Protein AF-A0A925V6T3-F1 (afdb_monomer_lite)

Secondary structure (DSSP, 8-state):
----PPPP--------S-PPTT-TTPBPPTTPPPPTT-EEETTEEE---------------------------------------PPP----TT----EEEEE-S---STTSHHHHHHHHHHHHH--SEEEEEEE-GGGHHHHHHHHHHTTPPPPEEPPPPPGGG-S-EEEEE-SS-EEEEEEE-HHHHSTTS----SPPPEEEEEEE-GGG-EEEEEEEEPPP--SHHHHHHHHHHHHHHHHHHHHHHHHSTTS-EEEEEE----TT-TTTT--

Sequence (275 aa):
MTGVLAGFLLDCGGLSGACVEGREGCSCTVQGTCGEGLRCEDSQCVRPSGGSEGTNASTTGATAGTTATLSTSADDDSSASESSESGPTIPCEGADLRVVTFNVQAVGTQGSPEWDALAAVLTRLAPDVACIQELGDFETDDLSALAEQLGWGPPIQAAQSPAIGGELRNACLGPRTMNRIGSYDGAALAPGGDANDVSRDVLAVRVDLDAGCHANVLAIHAKSGQEDLDRFRRQVEFVRFTQAIARVQSEHPGEPVVLAGDFNENPEDGNIGQV

pLDDT: mean 79.52, std 22.73, range [28.7, 98.81]

Foldseek 3Di:
DDDDDDDDDDDDDDDPDADDPDDPDQFADPPDDHPPQWDHDPRDTHHPPPDDDDDDDDDDDDDDDDDDDDDDDDDDDDDDPPPPPPPDQDPPPPWDFFEAEDALLACDAPPDPSVVVVLVVCVVSQGQKYKYWNYAPVCQVVQQVSLVVNVWDRKAKADAEPVLLPGIIMIMIHNFDKDWPDWDYPLNQDVPSDDPANHDIWTWMWTQIPPRAIAIEIEGEQFADDDPVSVVRLVSRVSSVVSVVVVCCVVPPPHHYHYDYHSNDDPPDPCPPPD

Structure (mmCIF, N/CA/C/O backbone):
data_AF-A0A925V6T3-F1
#
_entry.id   AF-A0A925V6T3-F1
#
loop_
_atom_site.group_PDB
_atom_site.id
_atom_site.type_symbol
_atom_site.label_atom_id
_atom_site.label_alt_id
_atom_site.label_comp_id
_atom_site.label_asym_id
_atom_site.label_entity_id
_atom_site.label_seq_id
_atom_site.pdbx_PDB_ins_code
_atom_site.Cartn_x
_atom_site.Cartn_y
_atom_site.Cartn_z
_atom_site.occupancy
_atom_site.B_iso_or_equiv
_atom_site.auth_seq_id
_atom_site.auth_comp_id
_atom_site.auth_asym_id
_atom_site.auth_atom_id
_atom_site.pdbx_PDB_model_num
ATOM 1 N N . MET A 1 1 ? 17.103 10.493 54.794 1.00 39.69 1 MET A N 1
ATOM 2 C CA . MET A 1 1 ? 15.829 9.969 54.263 1.00 39.69 1 MET A CA 1
ATOM 3 C C . MET A 1 1 ? 15.203 11.107 53.491 1.00 39.69 1 MET A C 1
ATOM 5 O O . MET A 1 1 ? 14.695 12.035 54.101 1.00 39.69 1 MET A O 1
ATOM 9 N N . THR A 1 2 ? 15.388 11.095 52.177 1.00 32.38 2 THR A N 1
ATOM 10 C CA . THR A 1 2 ? 15.097 12.219 51.283 1.00 32.38 2 THR A CA 1
ATOM 11 C C . THR A 1 2 ? 14.178 11.659 50.209 1.00 32.38 2 THR A C 1
ATOM 13 O O . THR A 1 2 ? 14.577 10.745 49.492 1.00 32.38 2 THR A O 1
ATOM 16 N N . GLY A 1 3 ? 12.924 12.108 50.195 1.00 32.34 3 GLY A N 1
ATOM 17 C CA . GLY A 1 3 ? 11.921 11.687 49.220 1.00 32.34 3 GLY A CA 1
ATOM 18 C C . GLY A 1 3 ? 12.096 12.445 47.908 1.00 32.34 3 GLY A C 1
ATOM 19 O O . GLY A 1 3 ? 12.310 13.655 47.924 1.00 32.34 3 GLY A O 1
ATOM 20 N N . VAL A 1 4 ? 12.009 11.729 46.789 1.00 33.66 4 VAL A N 1
ATOM 21 C CA . VAL A 1 4 ? 11.960 12.295 45.438 1.00 33.66 4 VAL A CA 1
ATOM 22 C C . VAL A 1 4 ? 10.527 12.142 44.931 1.00 33.66 4 VAL A C 1
ATOM 24 O O . VAL A 1 4 ? 9.993 11.035 44.901 1.00 33.66 4 VAL A O 1
ATOM 27 N N . LEU A 1 5 ? 9.906 13.273 44.596 1.00 31.62 5 LEU A N 1
ATOM 28 C CA . LEU A 1 5 ? 8.607 13.383 43.934 1.00 31.62 5 LEU A CA 1
ATOM 29 C C . LEU A 1 5 ? 8.757 13.010 42.453 1.00 31.62 5 LEU A C 1
ATOM 31 O O . LEU A 1 5 ? 9.606 13.565 41.759 1.00 31.62 5 LEU A O 1
ATOM 35 N N . ALA A 1 6 ? 7.925 12.083 41.982 1.00 32.44 6 ALA A N 1
ATOM 36 C CA . ALA A 1 6 ? 7.761 11.770 40.568 1.00 32.44 6 ALA A CA 1
ATOM 37 C C . ALA A 1 6 ? 6.803 12.790 39.928 1.00 32.44 6 ALA A C 1
ATOM 39 O O . ALA A 1 6 ? 5.669 12.938 40.384 1.00 32.44 6 ALA A O 1
ATOM 40 N N . GLY A 1 7 ? 7.263 13.500 38.896 1.00 28.70 7 GLY A N 1
ATOM 41 C CA . GLY A 1 7 ? 6.422 14.337 38.041 1.00 28.70 7 GLY A CA 1
ATOM 42 C C . GLY A 1 7 ? 5.873 13.516 36.876 1.00 28.70 7 GLY A C 1
ATOM 43 O O . GLY A 1 7 ? 6.638 12.867 36.167 1.00 28.70 7 GLY A O 1
ATOM 44 N N . PHE A 1 8 ? 4.553 13.531 36.701 1.00 30.84 8 PHE A N 1
ATOM 45 C CA . PHE A 1 8 ? 3.877 12.993 35.523 1.00 30.84 8 PHE A CA 1
ATOM 46 C C . PHE A 1 8 ? 4.079 13.951 34.340 1.00 30.84 8 PHE A C 1
ATOM 48 O O . PHE A 1 8 ? 3.741 15.128 34.442 1.00 30.84 8 PHE A O 1
ATOM 55 N N . LEU A 1 9 ? 4.608 13.448 33.224 1.00 28.94 9 LEU A N 1
ATOM 56 C CA . LEU A 1 9 ? 4.551 14.118 31.924 1.00 28.94 9 LEU A CA 1
ATOM 57 C C . LEU A 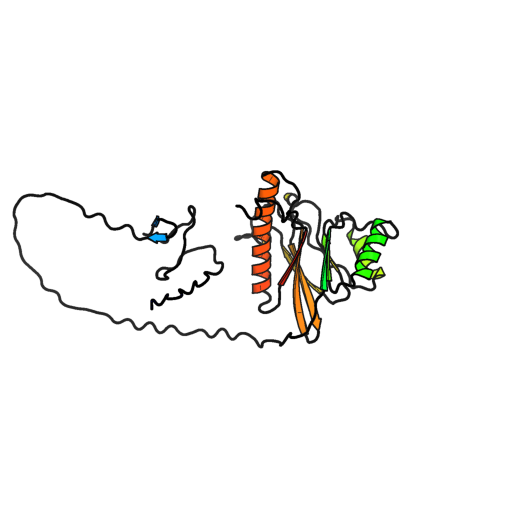1 9 ? 3.272 13.653 31.222 1.00 28.94 9 LEU A C 1
ATOM 59 O O . LEU A 1 9 ? 3.123 12.467 30.933 1.00 28.94 9 LEU A O 1
ATOM 63 N N . LEU A 1 10 ? 2.340 14.580 31.004 1.00 31.17 10 LEU A N 1
ATOM 64 C CA . LEU A 1 10 ? 1.167 14.378 30.157 1.00 31.17 10 LEU A CA 1
ATOM 65 C C . LEU A 1 10 ? 1.527 14.776 28.722 1.00 31.17 10 LEU A C 1
ATOM 67 O O . LEU A 1 10 ? 2.033 15.868 28.476 1.00 31.17 10 LEU A O 1
ATOM 71 N N . ASP A 1 11 ? 1.276 13.846 27.809 1.00 31.80 11 ASP A N 1
ATOM 72 C CA . ASP A 1 11 ? 1.485 13.951 26.369 1.00 31.80 11 ASP A CA 1
ATOM 73 C C . ASP A 1 11 ? 0.464 14.919 25.739 1.00 31.80 11 ASP A C 1
ATOM 75 O O . ASP A 1 11 ? -0.738 14.831 26.005 1.00 31.80 11 ASP A O 1
ATOM 79 N N . CYS A 1 12 ? 0.934 15.863 24.921 1.00 34.59 12 CYS A N 1
ATOM 80 C CA . CYS A 1 12 ? 0.073 16.748 24.137 1.00 34.59 12 CYS A CA 1
ATOM 81 C C . CYS A 1 12 ? -0.085 16.151 22.738 1.00 34.59 12 CYS A C 1
ATOM 83 O O . CYS A 1 12 ? 0.744 16.369 21.857 1.00 34.59 12 CYS A O 1
ATOM 85 N N . GLY A 1 13 ? -1.174 15.412 22.533 1.00 34.31 13 GLY A N 1
ATOM 86 C CA . GLY A 1 13 ? -1.531 14.865 21.230 1.00 34.31 13 GLY A CA 1
ATOM 87 C C . GLY A 1 13 ? -1.712 15.950 20.159 1.00 34.31 13 GLY A C 1
ATOM 88 O O . GLY A 1 13 ? -2.645 16.744 20.210 1.00 34.31 13 GLY A O 1
ATOM 89 N N . GLY A 1 14 ? -0.821 15.953 19.167 1.00 38.41 14 GLY A N 1
ATOM 90 C CA . GLY A 1 14 ? -1.188 15.820 17.752 1.00 38.41 14 GLY A CA 1
ATOM 91 C C . GLY A 1 14 ? -2.122 16.836 17.078 1.00 38.41 14 GLY A C 1
ATOM 92 O O . GLY A 1 14 ? -2.737 16.463 16.084 1.00 38.41 14 GLY A O 1
ATOM 93 N N . LEU A 1 15 ? -2.239 18.088 17.531 1.00 36.53 15 LEU A N 1
ATOM 94 C CA . LEU A 1 15 ? -2.974 19.126 16.788 1.00 36.53 15 LEU A CA 1
ATOM 95 C C . LEU A 1 15 ? -2.045 20.255 16.329 1.00 36.53 15 LEU A C 1
ATOM 97 O O . LEU A 1 15 ? -1.607 21.096 17.112 1.00 36.53 15 LEU A O 1
ATOM 101 N N . SER A 1 16 ? -1.767 20.295 15.026 1.00 39.56 16 SER A N 1
ATOM 102 C CA . SER A 1 16 ? -1.203 21.473 14.373 1.00 39.56 16 SER A CA 1
ATOM 103 C C . SER A 1 16 ? -2.289 22.544 14.226 1.00 39.56 16 SER A C 1
ATOM 105 O O . SER A 1 16 ? -3.192 22.391 13.405 1.00 39.56 16 SER A O 1
ATOM 107 N N . GLY A 1 17 ? -2.168 23.639 14.980 1.00 45.41 17 GLY A N 1
ATOM 108 C CA . GLY A 1 17 ? -2.863 24.900 14.701 1.00 45.41 17 GLY A CA 1
ATOM 109 C C . GLY A 1 17 ? -3.636 25.481 15.887 1.00 45.41 17 GLY A C 1
ATOM 110 O O . GLY A 1 17 ? -4.724 25.019 16.198 1.00 45.41 17 GLY A O 1
ATOM 111 N N . ALA A 1 18 ? -3.085 26.565 16.445 1.00 38.56 18 ALA A N 1
ATOM 112 C CA . ALA A 1 18 ? -3.607 27.450 17.496 1.00 38.56 18 ALA A CA 1
ATOM 113 C C . ALA A 1 18 ? -3.558 26.931 18.953 1.00 38.56 18 ALA A C 1
ATOM 115 O O . ALA A 1 18 ? -4.273 26.020 19.357 1.00 38.56 18 ALA A O 1
ATOM 116 N N . CYS A 1 19 ? -2.735 27.594 19.778 1.00 47.50 19 CYS A N 1
ATOM 117 C CA . CYS A 1 19 ? -2.787 27.480 21.239 1.00 47.50 19 CYS A CA 1
ATOM 118 C C . CYS A 1 19 ? -4.044 28.185 21.773 1.00 47.50 19 CYS A C 1
ATOM 120 O O . CYS A 1 19 ? -4.284 29.347 21.442 1.00 47.50 19 CYS A O 1
ATOM 122 N N . VAL A 1 20 ? -4.811 27.505 22.626 1.00 45.69 20 VAL A N 1
ATOM 123 C CA . VAL A 1 20 ? -5.951 28.078 23.360 1.00 45.69 20 VAL A CA 1
ATOM 124 C C . VAL A 1 20 ? -5.454 28.630 2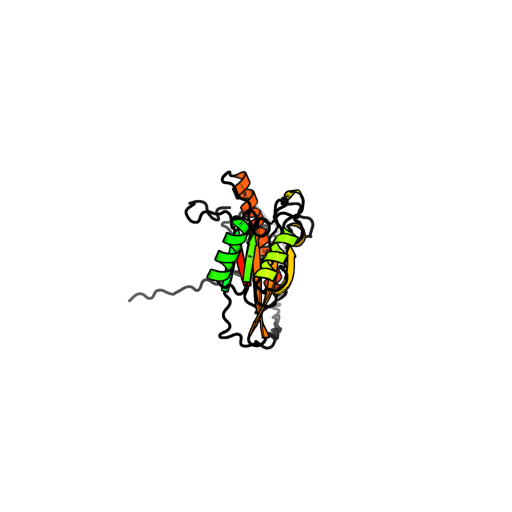4.702 1.00 45.69 20 VAL A C 1
ATOM 126 O O . VAL A 1 20 ? -4.651 27.986 25.378 1.00 45.69 20 VAL A O 1
ATOM 129 N N . GLU A 1 21 ? -5.899 29.829 25.080 1.00 38.84 21 GLU A N 1
ATOM 130 C CA . GLU A 1 21 ? -5.501 30.505 26.322 1.00 38.84 21 GLU A CA 1
ATOM 131 C C . GLU A 1 21 ? -5.854 29.652 27.564 1.00 38.84 21 GLU A C 1
ATOM 133 O O . GLU A 1 21 ? -6.965 29.138 27.675 1.00 38.84 21 GLU A O 1
ATOM 138 N N . GLY A 1 22 ? -4.909 29.493 28.503 1.00 41.59 22 GLY A N 1
ATOM 139 C CA . GLY A 1 22 ? -5.185 28.945 29.843 1.00 41.59 22 GLY A CA 1
ATOM 140 C C . GLY A 1 22 ? -4.762 27.498 30.139 1.00 41.59 22 GLY A C 1
ATOM 141 O O . GLY A 1 22 ? -5.075 27.010 31.223 1.00 41.59 22 GLY A O 1
ATOM 142 N N . ARG A 1 23 ? -4.033 26.803 29.252 1.00 44.41 23 ARG A N 1
ATOM 143 C CA . ARG A 1 23 ? -3.432 25.490 29.573 1.00 44.41 23 ARG A CA 1
ATOM 144 C C . ARG A 1 23 ? -1.918 25.584 29.779 1.00 44.41 23 ARG A C 1
ATOM 146 O O . ARG A 1 23 ? -1.190 26.015 28.890 1.00 44.41 23 ARG A O 1
ATOM 153 N N . GLU A 1 24 ? -1.444 25.157 30.949 1.00 43.78 24 GLU A N 1
ATOM 154 C CA . GLU A 1 24 ? -0.019 24.923 31.208 1.00 43.78 24 GLU A CA 1
ATOM 155 C C . GLU A 1 24 ? 0.476 23.768 30.314 1.00 43.78 24 GLU A C 1
ATOM 157 O O . GLU A 1 24 ? -0.094 22.679 30.355 1.00 43.78 24 GLU A O 1
ATOM 162 N N . GLY A 1 25 ? 1.519 23.995 29.502 1.00 48.22 25 GLY A N 1
ATOM 163 C CA . GLY A 1 25 ? 2.230 22.916 28.793 1.00 48.22 25 GLY A CA 1
ATOM 164 C C . GLY A 1 25 ? 2.395 23.029 27.270 1.00 48.22 25 GLY A C 1
ATOM 165 O O . GLY A 1 25 ? 3.000 22.138 26.683 1.00 48.22 25 GLY A O 1
ATOM 166 N N . CYS A 1 26 ? 1.923 24.083 26.599 1.00 49.72 26 CYS A N 1
ATOM 167 C CA . CYS A 1 26 ? 2.120 24.201 25.146 1.00 49.72 26 CYS A CA 1
ATOM 168 C C . CYS A 1 26 ? 3.538 24.682 24.794 1.00 49.72 26 CYS A C 1
ATOM 170 O O . CYS A 1 26 ? 3.951 25.751 25.252 1.00 49.72 26 CYS A O 1
ATOM 172 N N . SER A 1 27 ? 4.257 23.924 23.952 1.00 50.31 27 SER A N 1
ATOM 173 C CA . SER A 1 27 ? 5.527 24.367 23.371 1.00 50.31 27 SER A CA 1
ATOM 174 C C . SER A 1 27 ? 5.319 25.003 21.989 1.00 50.31 27 SER A C 1
ATOM 176 O O . SER A 1 27 ? 4.550 24.494 21.174 1.00 50.31 27 SER A O 1
ATOM 178 N N . CYS A 1 28 ? 5.964 26.141 21.721 1.00 53.62 28 CYS A N 1
ATOM 179 C CA . CYS A 1 28 ? 6.032 26.732 20.381 1.00 53.62 28 CYS A CA 1
ATOM 180 C C . CYS A 1 28 ? 7.352 26.331 19.710 1.00 53.62 28 CYS A C 1
ATOM 182 O O . CYS A 1 28 ? 8.418 26.457 20.306 1.00 53.62 28 CYS A O 1
ATOM 184 N N . THR A 1 29 ? 7.307 25.861 18.461 1.00 54.00 29 THR A N 1
ATOM 185 C CA . THR A 1 29 ? 8.514 25.762 17.626 1.00 54.00 29 THR A CA 1
ATOM 186 C C . THR A 1 29 ? 8.892 27.151 17.110 1.00 54.00 29 THR A C 1
ATOM 188 O O . THR A 1 29 ? 8.056 28.052 17.062 1.00 54.00 29 THR A O 1
ATOM 191 N N . VAL A 1 30 ? 10.148 27.338 16.692 1.00 49.75 30 VAL A N 1
ATOM 192 C CA . VAL A 1 30 ? 10.726 28.633 16.254 1.00 49.75 30 VAL A CA 1
ATOM 193 C C . VAL A 1 30 ? 9.940 29.305 15.102 1.00 49.75 30 VAL A C 1
ATOM 195 O O . VAL A 1 30 ? 10.154 30.476 14.804 1.00 49.75 30 VAL A O 1
ATOM 198 N N . GLN A 1 31 ? 9.006 28.585 14.469 1.00 52.00 31 GLN A N 1
ATOM 199 C CA . GLN A 1 31 ? 8.136 29.062 13.388 1.00 52.00 31 GLN A CA 1
ATOM 200 C C . GLN A 1 31 ? 6.640 29.167 13.759 1.00 52.00 31 GLN A C 1
ATOM 202 O O . GLN A 1 31 ? 5.830 29.521 12.905 1.00 52.00 31 GLN A O 1
ATOM 207 N N . GLY A 1 32 ? 6.244 28.864 14.999 1.00 60.59 32 GLY A N 1
ATOM 208 C CA . GLY A 1 32 ? 4.847 28.917 15.436 1.00 60.59 32 GLY A CA 1
ATOM 209 C C . GLY A 1 32 ? 4.366 30.330 15.787 1.00 60.59 32 GLY A C 1
ATOM 210 O O . GLY A 1 32 ? 5.100 31.126 16.371 1.00 60.59 32 GLY A O 1
ATOM 211 N N . THR A 1 33 ? 3.107 30.640 15.475 1.00 64.38 33 THR A N 1
ATOM 212 C CA . THR A 1 33 ? 2.421 31.857 15.930 1.00 64.38 33 THR A CA 1
ATOM 213 C C . THR A 1 33 ? 1.773 31.628 17.299 1.00 64.38 33 THR A C 1
ATOM 215 O O . THR A 1 33 ? 0.940 30.738 17.467 1.00 64.38 33 THR A O 1
ATOM 218 N N . CYS A 1 34 ? 2.142 32.436 18.296 1.00 74.50 34 CYS A N 1
ATOM 219 C CA . CYS A 1 34 ? 1.393 32.518 19.552 1.00 74.50 34 CYS A CA 1
ATOM 220 C C . CYS A 1 34 ? 0.075 33.287 19.338 1.00 74.50 34 CYS A C 1
ATOM 222 O O . CYS A 1 34 ? -0.050 34.060 18.386 1.00 74.50 34 CYS A O 1
ATOM 224 N N . GLY A 1 35 ? -0.904 33.082 20.227 1.00 74.31 35 GLY A N 1
ATOM 225 C CA . GLY A 1 35 ? -2.144 33.867 20.239 1.00 74.31 35 GLY A CA 1
ATOM 226 C C . GLY A 1 35 ? -1.891 35.375 20.386 1.00 74.31 35 GLY A C 1
ATOM 227 O O . GLY A 1 35 ? -0.810 35.801 20.800 1.00 74.31 35 GLY A O 1
ATOM 228 N N . GLU A 1 36 ? -2.889 36.188 20.032 1.00 69.50 36 GLU A N 1
ATOM 229 C CA . GLU A 1 36 ? -2.784 37.651 20.024 1.00 69.50 36 GLU A CA 1
ATOM 230 C C . GLU A 1 36 ? -2.297 38.193 21.386 1.00 69.50 36 GLU A C 1
ATOM 232 O O . GLU A 1 36 ? -2.841 37.865 22.438 1.00 69.50 36 GLU A O 1
ATOM 237 N N . GLY A 1 37 ? -1.225 38.996 21.376 1.00 73.56 37 GLY A N 1
ATOM 238 C CA . GLY A 1 37 ? -0.623 39.572 22.589 1.00 73.56 37 GLY A CA 1
ATOM 239 C C . GLY A 1 37 ? 0.424 38.705 23.311 1.00 73.56 37 GLY A C 1
ATOM 240 O O . GLY A 1 37 ? 0.958 39.142 24.333 1.00 73.56 37 GLY A O 1
ATOM 241 N N . LEU A 1 38 ? 0.759 37.519 22.792 1.00 75.81 38 LEU A N 1
ATOM 242 C CA . LEU A 1 38 ? 1.811 36.636 23.317 1.00 75.81 38 LEU A CA 1
ATOM 243 C C . LEU A 1 38 ? 3.016 36.564 22.364 1.00 75.81 38 LEU A C 1
ATOM 245 O O . LEU A 1 38 ? 2.875 36.710 21.151 1.00 75.81 38 LEU A O 1
ATOM 249 N N . ARG A 1 39 ? 4.210 36.303 22.907 1.00 77.69 39 ARG A N 1
ATOM 250 C CA . ARG A 1 39 ? 5.446 36.061 22.138 1.00 77.69 39 ARG A CA 1
ATOM 251 C C . ARG A 1 39 ? 6.051 34.704 22.496 1.00 77.69 39 ARG A C 1
ATOM 253 O O . ARG A 1 39 ? 5.938 34.285 23.641 1.00 77.69 39 ARG A O 1
ATOM 260 N N . CYS A 1 40 ? 6.697 34.039 21.540 1.00 75.19 40 CYS A N 1
ATOM 261 C CA . CYS A 1 40 ? 7.405 32.782 21.793 1.00 75.19 40 CYS A CA 1
ATOM 262 C C . CYS A 1 40 ? 8.796 33.082 22.386 1.00 75.19 40 CYS A C 1
ATOM 264 O O . CYS A 1 40 ? 9.624 33.697 21.716 1.00 75.19 40 CYS A O 1
ATOM 266 N N . GLU A 1 41 ? 9.049 32.666 23.628 1.00 76.75 41 GLU A N 1
ATOM 267 C CA . GLU A 1 41 ? 10.359 32.701 24.298 1.00 76.75 41 GLU A CA 1
ATOM 268 C C . GLU A 1 41 ? 10.653 31.317 24.883 1.00 76.75 41 GLU A C 1
ATOM 270 O O . GLU A 1 41 ? 9.793 30.731 25.529 1.00 76.75 41 GLU A O 1
ATOM 275 N N . ASP A 1 42 ? 11.843 30.769 24.622 1.00 78.81 42 ASP A N 1
ATOM 276 C CA . ASP A 1 42 ? 12.269 29.441 25.100 1.00 78.81 42 ASP A CA 1
ATOM 277 C C . ASP A 1 42 ? 11.257 28.315 24.827 1.00 78.81 42 ASP A C 1
ATOM 279 O O . ASP A 1 42 ? 11.035 27.416 25.635 1.00 78.81 42 ASP A O 1
ATOM 283 N N . SER A 1 43 ? 10.654 28.347 23.637 1.00 75.75 43 SER A N 1
ATOM 284 C CA . SER A 1 43 ? 9.583 27.431 23.227 1.00 75.75 43 SER A CA 1
ATOM 285 C C . SER A 1 43 ? 8.313 27.545 24.071 1.00 75.75 43 SER A C 1
ATOM 287 O O . SER A 1 43 ? 7.546 26.594 24.132 1.00 75.75 43 SER A O 1
ATOM 289 N N . GLN A 1 44 ? 8.049 28.686 24.704 1.00 74.19 44 GLN A N 1
ATOM 290 C CA . GLN A 1 44 ? 6.823 28.957 25.455 1.00 74.19 44 GLN A CA 1
ATOM 291 C C . GLN A 1 44 ? 6.189 30.277 25.007 1.00 74.19 44 GLN A C 1
ATOM 293 O O . GLN A 1 44 ? 6.877 31.266 24.768 1.00 74.19 44 GLN A O 1
ATOM 298 N N . CYS A 1 45 ? 4.860 30.324 24.911 1.00 78.06 45 CYS A N 1
ATOM 299 C CA . CYS A 1 45 ? 4.156 31.580 24.656 1.00 78.06 45 CYS A CA 1
ATOM 300 C C . CYS A 1 45 ? 4.026 32.377 25.960 1.00 78.06 45 CYS A C 1
ATOM 302 O O . CYS A 1 45 ? 3.264 32.006 26.852 1.00 78.06 45 CYS A O 1
ATOM 304 N N . VAL A 1 46 ? 4.747 33.491 26.065 1.00 84.00 46 VAL A N 1
ATOM 305 C CA . VAL A 1 46 ? 4.770 34.358 27.250 1.00 84.00 46 VAL A CA 1
ATOM 306 C C . VAL A 1 46 ? 4.138 35.718 26.954 1.00 84.00 46 VAL A C 1
ATOM 308 O O . VAL A 1 46 ? 4.243 36.249 25.843 1.00 84.00 46 VAL A O 1
ATOM 311 N N . ARG A 1 47 ? 3.477 36.317 27.956 1.00 84.06 47 ARG A N 1
ATOM 312 C CA . ARG A 1 47 ? 3.040 37.720 27.875 1.00 84.06 47 ARG A CA 1
ATOM 313 C C . ARG A 1 47 ? 4.271 38.623 27.980 1.00 84.06 47 ARG A C 1
ATOM 315 O O . ARG A 1 47 ? 5.057 38.435 28.910 1.00 84.06 47 ARG A O 1
ATOM 322 N N . PRO A 1 48 ? 4.440 39.622 27.096 1.00 80.62 48 PRO A N 1
ATOM 323 C CA . PRO A 1 48 ? 5.487 40.617 27.260 1.00 80.62 48 PRO A CA 1
ATOM 324 C C . PRO A 1 48 ? 5.318 41.287 28.625 1.00 80.62 48 PRO A C 1
ATOM 326 O O . PRO A 1 48 ? 4.289 41.908 28.897 1.00 80.62 48 PRO A O 1
ATOM 329 N N . SER A 1 49 ? 6.307 41.143 29.505 1.00 76.50 49 SER A N 1
ATOM 330 C CA . SER A 1 49 ? 6.328 41.860 30.776 1.00 76.50 49 SER A CA 1
ATOM 331 C C . SER A 1 49 ? 6.332 43.356 30.470 1.00 76.50 49 SER A C 1
ATOM 333 O O . SER A 1 49 ? 7.308 43.864 29.912 1.00 76.50 49 SER A O 1
ATOM 335 N N . GLY A 1 50 ? 5.223 44.033 30.779 1.00 62.44 50 GLY A N 1
ATOM 336 C CA . GLY A 1 50 ? 5.056 45.466 30.567 1.00 62.44 50 GLY A CA 1
ATOM 337 C C . GLY A 1 50 ? 6.244 46.223 31.148 1.00 62.44 50 GLY A C 1
ATOM 338 O O . GLY A 1 50 ? 6.502 46.162 32.351 1.00 62.44 50 GLY A O 1
ATOM 339 N N . GLY A 1 51 ? 7.001 46.882 30.272 1.00 47.44 51 GLY A N 1
ATOM 340 C CA . GLY A 1 51 ? 8.138 47.698 30.661 1.00 47.44 51 GLY A CA 1
ATOM 341 C C . GLY A 1 51 ? 7.685 48.778 31.636 1.00 47.44 51 GLY A C 1
ATOM 342 O O . GLY A 1 51 ? 6.781 49.555 31.342 1.00 47.44 51 GLY A O 1
ATOM 343 N N . SER A 1 52 ? 8.321 48.814 32.804 1.00 47.41 52 SER A N 1
ATOM 344 C CA . SER A 1 52 ? 8.255 49.946 33.718 1.00 47.41 52 SER A CA 1
ATOM 345 C C . SER A 1 52 ? 8.828 51.168 32.997 1.00 47.41 52 SER A C 1
ATOM 347 O O . SER A 1 52 ? 10.040 51.288 32.815 1.00 47.41 52 SER A O 1
ATOM 349 N N . GLU A 1 53 ? 7.947 52.060 32.548 1.00 44.66 53 GLU A N 1
ATOM 350 C CA . GLU A 1 53 ? 8.318 53.392 32.084 1.00 44.66 53 GLU A CA 1
ATOM 351 C C . GLU A 1 53 ? 8.908 54.177 33.261 1.00 44.66 53 GLU A C 1
ATOM 353 O O . GLU A 1 53 ? 8.214 54.609 34.182 1.00 44.66 53 GLU A O 1
ATOM 358 N N . GLY A 1 54 ? 10.229 54.341 33.248 1.00 47.41 54 GLY A N 1
ATOM 359 C CA . GLY A 1 54 ? 10.917 55.306 34.087 1.00 47.41 54 GLY A CA 1
ATOM 360 C C . GLY A 1 54 ? 10.735 56.707 33.514 1.00 47.41 54 GLY A C 1
ATOM 361 O O . GLY A 1 54 ? 11.458 57.099 32.601 1.00 47.41 54 GLY A O 1
ATOM 362 N N . THR A 1 55 ? 9.814 57.486 34.077 1.00 40.47 55 THR A N 1
ATOM 363 C CA . THR A 1 55 ? 9.715 58.929 33.818 1.00 40.47 55 THR A CA 1
ATOM 364 C C . THR A 1 55 ? 10.026 59.726 35.079 1.00 40.47 55 THR A C 1
ATOM 366 O O . THR A 1 55 ? 9.232 59.800 36.013 1.00 40.47 55 THR A O 1
ATOM 369 N N . ASN A 1 56 ? 11.196 60.369 35.069 1.00 44.72 56 ASN A N 1
ATOM 370 C CA . ASN A 1 56 ? 11.486 61.556 35.867 1.00 44.72 56 ASN A CA 1
ATOM 371 C C . ASN A 1 56 ? 10.524 62.682 35.460 1.00 44.72 56 ASN A C 1
ATOM 373 O O . ASN A 1 56 ? 10.568 63.111 34.309 1.00 44.72 56 ASN A O 1
ATOM 377 N N . ALA A 1 57 ? 9.751 63.240 36.396 1.00 40.81 57 ALA A N 1
ATOM 378 C CA . ALA A 1 57 ? 9.262 64.609 36.258 1.00 40.81 57 ALA A CA 1
ATOM 379 C C . ALA A 1 57 ? 8.970 65.278 37.607 1.00 40.81 57 ALA A C 1
ATOM 381 O O . ALA A 1 57 ? 8.205 64.814 38.446 1.00 40.81 57 ALA A O 1
ATOM 382 N N . SER A 1 58 ? 9.627 66.418 37.745 1.00 42.91 58 SER A N 1
ATOM 383 C CA . SER A 1 58 ? 9.509 67.470 38.739 1.00 42.91 58 SER A CA 1
ATOM 384 C C . SER A 1 58 ? 8.106 68.116 38.773 1.00 42.91 58 SER A C 1
ATOM 386 O O . SER A 1 58 ? 7.607 68.546 37.742 1.00 42.91 58 SER A O 1
ATOM 388 N N . THR A 1 59 ? 7.575 68.280 39.993 1.00 38.19 59 THR A N 1
ATOM 389 C CA . THR A 1 59 ? 6.813 69.448 40.508 1.00 38.19 59 THR A CA 1
ATOM 390 C C . THR A 1 59 ? 5.320 69.657 40.142 1.00 38.19 59 THR A C 1
ATOM 392 O O . THR A 1 59 ? 4.957 70.040 39.039 1.00 38.19 59 THR A O 1
ATOM 395 N N . THR A 1 60 ? 4.505 69.554 41.212 1.00 43.97 60 THR A N 1
ATOM 396 C CA . THR A 1 60 ? 3.253 70.264 41.599 1.00 43.97 60 THR A CA 1
ATOM 397 C C . THR A 1 60 ? 1.961 70.166 40.780 1.00 43.97 60 THR A C 1
ATOM 399 O O . THR A 1 60 ? 1.901 70.595 39.636 1.00 43.97 60 THR A O 1
ATOM 402 N N . GLY A 1 61 ? 0.866 69.850 41.488 1.00 37.12 61 GLY A N 1
ATOM 403 C CA . GLY A 1 61 ? -0.488 70.316 41.157 1.00 37.12 61 GLY A CA 1
ATOM 404 C C . GLY A 1 61 ? -1.603 69.436 41.727 1.00 37.12 61 GLY A C 1
ATOM 405 O O . GLY A 1 61 ? -1.666 68.259 41.410 1.00 37.12 61 GLY A O 1
ATOM 406 N N . ALA A 1 62 ? -2.471 70.010 42.568 1.00 40.44 62 ALA A N 1
ATOM 407 C CA . ALA A 1 62 ? -3.701 69.423 43.126 1.00 40.44 62 ALA A CA 1
ATOM 408 C C . ALA A 1 62 ? -4.644 68.857 42.024 1.00 40.44 62 ALA A C 1
ATOM 410 O O . ALA A 1 62 ? -4.551 69.272 40.877 1.00 40.44 62 ALA A O 1
ATOM 411 N N . THR A 1 63 ? -5.604 67.946 42.245 1.00 38.34 63 THR A N 1
ATOM 412 C CA . THR A 1 63 ? -6.820 68.092 43.073 1.00 38.34 63 THR A CA 1
ATOM 413 C C . THR A 1 63 ? -7.657 66.791 43.028 1.00 38.34 63 THR A C 1
ATOM 415 O O . THR A 1 63 ? -7.778 66.195 41.969 1.00 38.34 63 THR A O 1
ATOM 418 N N . ALA A 1 64 ? -8.256 66.437 44.174 1.00 40.88 64 ALA A N 1
ATOM 419 C CA . ALA A 1 64 ? -9.606 65.888 44.428 1.00 40.88 64 ALA A CA 1
ATOM 420 C C . ALA A 1 64 ? -10.246 64.725 43.613 1.00 40.88 64 ALA A C 1
ATOM 422 O O . ALA A 1 64 ? -10.454 64.829 42.412 1.00 40.88 64 ALA A O 1
ATOM 423 N N . GLY A 1 65 ? -10.796 63.760 44.380 1.00 37.75 65 GLY A N 1
ATOM 424 C CA . GLY A 1 65 ? -11.982 62.927 44.068 1.00 37.75 65 GLY A CA 1
ATOM 425 C C . GLY A 1 65 ? -11.700 61.707 43.181 1.00 37.75 65 GLY A C 1
ATOM 426 O O . GLY A 1 65 ? -10.983 61.821 42.207 1.00 37.75 65 GLY A O 1
ATOM 427 N N . THR A 1 66 ? -12.193 60.488 43.408 1.00 41.06 66 THR A N 1
ATOM 428 C CA . THR A 1 66 ? -13.466 60.056 43.996 1.00 41.06 66 THR A CA 1
ATOM 429 C C . THR A 1 66 ? -13.368 58.565 44.346 1.00 41.06 66 THR A C 1
ATOM 431 O O . THR A 1 66 ? -12.712 57.786 43.660 1.00 41.06 66 THR A O 1
ATOM 434 N N . THR A 1 67 ? -14.033 58.180 45.428 1.00 48.00 67 THR A N 1
ATOM 435 C CA . THR A 1 67 ? -14.227 56.815 45.930 1.00 48.00 67 THR A CA 1
ATOM 436 C C . THR A 1 67 ? -15.138 56.005 44.996 1.00 48.00 67 THR A C 1
ATOM 438 O O . THR A 1 67 ? -16.218 56.483 44.662 1.00 48.00 67 THR A O 1
ATOM 441 N N . ALA A 1 68 ? -14.773 54.769 44.641 1.00 43.88 68 ALA A N 1
ATOM 442 C CA . ALA A 1 68 ? -15.729 53.776 44.143 1.00 43.88 68 ALA A CA 1
ATOM 443 C C . ALA A 1 68 ? -15.303 52.351 44.535 1.00 43.88 68 ALA A C 1
ATOM 445 O O . ALA A 1 68 ? -14.199 51.893 44.257 1.00 43.88 68 ALA A O 1
ATOM 446 N N . THR A 1 69 ? -16.215 51.707 45.249 1.00 41.09 69 THR A N 1
ATOM 447 C CA . THR A 1 69 ? -16.223 50.356 45.812 1.00 41.09 69 THR A CA 1
ATOM 448 C C . THR A 1 69 ? -16.603 49.272 44.798 1.00 41.09 69 THR A C 1
ATOM 450 O O . THR A 1 69 ? -17.419 49.525 43.923 1.00 41.09 69 THR A O 1
ATOM 453 N N . LEU A 1 70 ? -16.083 48.060 45.053 1.00 46.28 70 LEU A N 1
ATOM 454 C CA . LEU A 1 70 ? -16.616 46.708 44.786 1.00 46.28 70 LEU A CA 1
ATOM 455 C C . LEU A 1 70 ? -17.281 46.387 43.431 1.00 46.28 70 LEU A C 1
ATOM 457 O O . LEU A 1 70 ? -18.365 46.876 43.128 1.00 46.28 70 LEU A O 1
ATOM 461 N N . SER A 1 71 ? -16.779 45.330 42.782 1.00 40.50 71 SER A N 1
ATOM 462 C CA . SER A 1 71 ? -17.576 44.122 42.484 1.00 40.50 71 SER A CA 1
ATOM 463 C C . SER A 1 71 ? -16.664 42.948 42.120 1.00 40.50 71 SER A C 1
ATOM 465 O O . SER A 1 71 ? -15.909 43.011 41.157 1.00 40.50 71 SER A O 1
ATOM 467 N N . THR A 1 72 ? -16.724 41.886 42.921 1.00 46.12 72 THR A N 1
ATOM 468 C CA . THR A 1 72 ? -16.199 40.554 42.600 1.00 46.12 72 T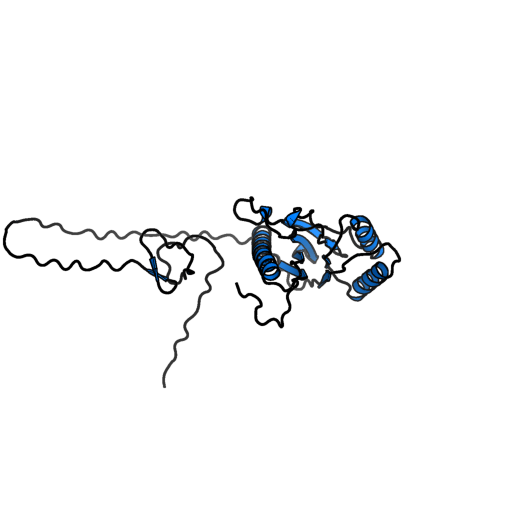HR A CA 1
ATOM 469 C C . THR A 1 72 ? -17.360 39.738 42.043 1.00 46.12 72 THR A C 1
ATOM 471 O O . THR A 1 72 ? -18.238 39.336 42.809 1.00 46.12 72 THR A O 1
ATOM 474 N N . SER A 1 73 ? -17.392 39.542 40.728 1.00 50.44 73 SER A N 1
ATOM 475 C CA . SER A 1 73 ? -18.320 38.614 40.083 1.00 50.44 73 SER A CA 1
ATOM 476 C C . SER A 1 73 ? -17.726 37.211 40.156 1.00 50.44 73 SER A C 1
ATOM 478 O O . SER A 1 73 ? -16.594 36.990 39.732 1.00 50.44 73 SER A O 1
ATOM 480 N N . ALA A 1 74 ? -18.466 36.303 40.784 1.00 54.00 74 ALA A N 1
ATOM 481 C CA . ALA A 1 74 ? -18.243 34.872 40.709 1.00 54.00 74 ALA A CA 1
ATOM 482 C C . ALA A 1 74 ? -18.994 34.375 39.471 1.00 54.00 74 ALA A C 1
ATOM 484 O O . ALA A 1 74 ? -20.223 34.434 39.457 1.00 54.00 74 ALA A O 1
ATOM 485 N N . ASP A 1 75 ? -18.257 33.940 38.454 1.00 55.00 75 ASP A N 1
ATOM 486 C CA . ASP A 1 75 ? -18.828 33.288 37.281 1.00 55.00 75 ASP A CA 1
ATOM 487 C C . ASP A 1 75 ? -18.696 31.768 37.462 1.00 55.00 75 ASP A C 1
ATOM 489 O O . ASP A 1 75 ? -17.600 31.208 37.526 1.00 55.00 75 ASP A O 1
ATOM 493 N N . ASP A 1 76 ? -19.859 31.141 37.648 1.00 56.44 76 ASP A N 1
ATOM 494 C CA . ASP A 1 76 ? -20.115 29.704 37.583 1.00 56.44 76 ASP A CA 1
ATOM 495 C C . ASP A 1 76 ? -19.881 29.223 36.143 1.00 56.44 76 ASP A C 1
ATOM 497 O O . ASP A 1 76 ? -20.701 29.486 35.263 1.00 56.44 76 ASP A O 1
ATOM 501 N N . ASP A 1 77 ? -18.798 28.481 35.904 1.00 51.91 77 ASP A N 1
ATOM 502 C CA . ASP A 1 77 ? -18.577 27.772 34.640 1.00 51.91 77 ASP A CA 1
ATOM 503 C C . ASP A 1 77 ? -18.878 26.278 34.821 1.00 51.91 77 ASP A C 1
ATOM 505 O O . ASP A 1 77 ? -18.027 25.436 35.119 1.00 51.91 77 ASP A O 1
ATOM 509 N N . SER A 1 78 ? -20.156 25.944 34.671 1.00 56.28 78 SER A N 1
ATOM 510 C CA . SER A 1 78 ? -20.646 24.574 34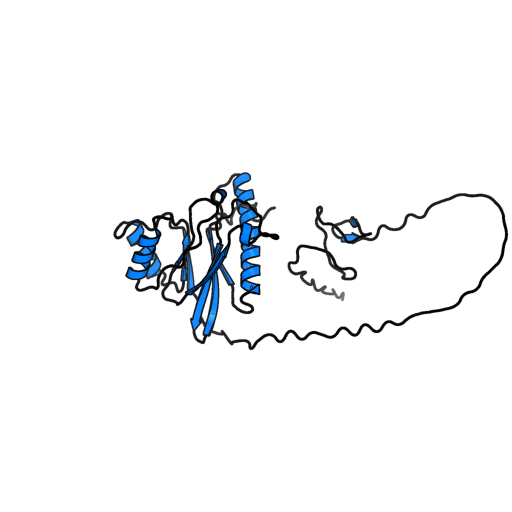.556 1.00 56.28 78 SER A CA 1
ATOM 511 C C . SER A 1 78 ? -20.293 24.007 33.179 1.00 56.28 78 SER A C 1
ATOM 513 O O . SER A 1 78 ? -21.057 24.137 32.222 1.00 56.28 78 SER A O 1
ATOM 515 N N . SER A 1 79 ? -19.134 23.358 33.075 1.00 59.72 79 SER A N 1
ATOM 516 C CA . SER A 1 79 ? -18.749 22.585 31.892 1.00 59.72 79 SER A CA 1
ATOM 517 C C . SER A 1 79 ? -19.528 21.268 31.870 1.00 59.72 79 SER A C 1
ATOM 519 O O . SER A 1 79 ? -19.213 20.319 32.590 1.00 59.72 79 SER A O 1
ATOM 521 N N . ALA A 1 80 ? -20.579 21.218 31.055 1.00 48.94 80 ALA A N 1
ATOM 522 C CA . ALA A 1 80 ? -21.264 19.982 30.721 1.00 48.94 80 ALA A CA 1
ATOM 523 C C . ALA A 1 80 ? -20.267 19.034 30.038 1.00 48.94 80 ALA A C 1
ATOM 525 O O . ALA A 1 80 ? -19.755 19.321 28.959 1.00 48.94 80 ALA A O 1
ATOM 526 N N . SER A 1 81 ? -19.969 17.912 30.689 1.00 47.72 81 SER A N 1
ATOM 527 C CA . SER A 1 81 ? -19.238 16.811 30.079 1.00 47.72 81 SER A CA 1
ATOM 528 C C . SER A 1 81 ? -20.128 16.193 29.003 1.00 47.72 81 SER A C 1
ATOM 530 O O . SER A 1 81 ? -21.036 15.416 29.316 1.00 47.72 81 SER A O 1
ATOM 532 N N . GLU A 1 82 ? -19.898 16.553 27.745 1.00 48.41 82 GLU A N 1
ATOM 533 C CA . GLU A 1 82 ? -20.420 15.789 26.620 1.00 48.41 82 GLU A CA 1
ATOM 534 C C . GLU A 1 82 ? -19.802 14.393 26.703 1.00 48.41 82 GLU A C 1
ATOM 536 O O . GLU A 1 82 ? -18.614 14.174 26.466 1.00 48.41 82 GLU A O 1
ATOM 541 N N . SER A 1 83 ? -20.615 13.448 27.164 1.00 44.53 83 SER A N 1
ATOM 542 C CA . SER A 1 83 ? -20.301 12.034 27.109 1.00 44.53 83 SER A CA 1
ATOM 543 C C . SER A 1 83 ? -20.427 11.638 25.649 1.00 44.53 83 SER A C 1
ATOM 545 O O . SER A 1 83 ? -21.512 11.343 25.161 1.00 44.53 83 SER A O 1
ATOM 547 N N . SER A 1 84 ? -19.306 11.685 24.935 1.00 50.50 84 SER A N 1
ATOM 548 C CA . SER A 1 84 ? -19.157 10.959 23.683 1.00 50.50 84 SER A CA 1
ATOM 549 C C . SER A 1 84 ? -19.448 9.496 23.996 1.00 50.50 84 SER A C 1
ATOM 551 O O . SER A 1 84 ? -18.605 8.803 24.567 1.00 50.50 84 SER A O 1
ATOM 553 N N . GLU A 1 85 ? -20.671 9.050 23.712 1.00 47.00 85 GLU A N 1
ATOM 554 C CA . GLU A 1 85 ? -21.042 7.643 23.752 1.00 47.00 85 GLU A CA 1
ATOM 555 C C . GLU A 1 85 ? -20.149 6.930 22.738 1.00 47.00 85 GLU A C 1
ATOM 557 O O . GLU A 1 85 ? -20.415 6.906 21.536 1.00 47.00 85 GLU A O 1
ATOM 562 N N . SER A 1 86 ? -19.028 6.396 23.224 1.00 53.56 86 SER A N 1
ATOM 563 C CA . SER A 1 86 ? -18.232 5.428 22.493 1.00 53.56 86 SER A CA 1
ATOM 564 C C . SER A 1 86 ? -19.188 4.311 22.100 1.00 53.56 86 SER A C 1
ATOM 566 O O . SER A 1 86 ? -19.794 3.691 22.979 1.00 53.56 86 SER A O 1
ATOM 568 N N . GLY A 1 87 ? -19.369 4.107 20.794 1.00 54.38 87 GLY A N 1
ATOM 569 C CA . GLY A 1 87 ? -20.209 3.037 20.273 1.00 54.38 87 GLY A CA 1
ATOM 570 C C . GLY A 1 87 ? -19.856 1.683 20.906 1.00 54.38 87 GLY A C 1
ATOM 571 O O . GLY A 1 87 ? -18.779 1.531 21.489 1.00 54.38 87 GLY A O 1
ATOM 572 N N . PRO A 1 88 ? -20.760 0.692 20.824 1.00 52.41 88 PRO A N 1
ATOM 573 C CA . PRO A 1 88 ? -20.535 -0.621 21.413 1.00 52.41 88 PRO A CA 1
ATOM 574 C C . PRO A 1 88 ? -19.186 -1.178 20.953 1.00 52.41 88 PRO A C 1
ATOM 576 O O . PRO A 1 88 ? -18.953 -1.370 19.760 1.00 52.41 88 PRO A O 1
ATOM 579 N N . THR A 1 89 ? -18.291 -1.414 21.909 1.00 54.09 89 THR A N 1
ATOM 580 C CA . THR A 1 89 ? -16.996 -2.030 21.651 1.00 54.09 89 THR A CA 1
ATOM 581 C C . THR A 1 89 ? -17.231 -3.477 21.230 1.00 54.09 89 THR A C 1
ATOM 583 O O . THR A 1 89 ? -17.742 -4.288 22.003 1.00 54.09 89 THR A O 1
ATOM 586 N N . ILE A 1 90 ? -16.897 -3.810 19.982 1.00 59.78 90 ILE A N 1
ATOM 587 C CA . ILE A 1 90 ? -16.884 -5.200 19.520 1.00 59.78 90 ILE A CA 1
ATOM 588 C C . ILE A 1 90 ? -15.633 -5.846 20.132 1.00 59.78 90 ILE A C 1
ATOM 590 O O . ILE A 1 90 ? -14.528 -5.364 19.873 1.00 59.78 90 ILE A O 1
ATOM 594 N N . PRO A 1 91 ? -15.757 -6.885 20.978 1.00 66.06 91 PRO A N 1
ATOM 595 C CA . PRO A 1 91 ? -14.593 -7.538 21.559 1.00 66.06 91 PRO A CA 1
ATOM 596 C C . PRO A 1 91 ? -13.864 -8.326 20.466 1.00 66.06 91 PRO A C 1
ATOM 598 O O . PRO A 1 91 ? -14.252 -9.439 20.124 1.00 66.06 91 PRO A O 1
ATOM 601 N N . CYS A 1 92 ? -12.804 -7.732 19.923 1.00 72.00 92 CYS A N 1
ATOM 602 C CA . CYS A 1 92 ? -11.954 -8.321 18.886 1.00 72.00 92 CYS A CA 1
ATOM 603 C C . CYS A 1 92 ? -10.761 -9.104 19.442 1.00 72.00 92 CYS A C 1
ATOM 605 O O . CYS A 1 92 ? -9.723 -9.230 18.794 1.00 72.00 92 CYS A O 1
ATOM 607 N N . GLU A 1 93 ? -10.889 -9.622 20.662 1.00 72.50 93 GLU A N 1
ATOM 608 C CA . GLU A 1 93 ? -9.831 -10.401 21.294 1.00 72.50 93 GLU A CA 1
ATOM 609 C C . GLU A 1 93 ? -9.660 -11.753 20.580 1.00 72.50 93 GLU A C 1
ATOM 611 O O . GLU A 1 93 ? -10.594 -12.549 20.495 1.00 72.50 93 GLU A O 1
ATOM 616 N N . GLY A 1 94 ? -8.447 -12.020 20.085 1.00 69.62 94 GLY A N 1
ATOM 617 C CA . GLY A 1 94 ? -8.046 -13.327 19.550 1.00 69.62 94 GLY A CA 1
ATOM 618 C C . GLY A 1 94 ? -8.138 -13.509 18.031 1.00 69.62 94 GLY A C 1
ATOM 619 O O . GLY A 1 94 ? -7.878 -14.614 17.563 1.00 69.62 94 GLY A O 1
ATOM 620 N N . ALA A 1 95 ? -8.479 -12.472 17.258 1.00 82.50 95 ALA A N 1
ATOM 621 C CA . ALA A 1 95 ? -8.346 -12.516 15.801 1.00 82.50 95 ALA A CA 1
ATOM 622 C C . ALA A 1 95 ? -6.901 -12.187 15.382 1.00 82.50 95 ALA A C 1
ATOM 624 O O . ALA A 1 95 ? -6.420 -11.080 15.626 1.00 82.50 95 ALA A O 1
ATOM 625 N N . ASP A 1 96 ? -6.225 -13.137 14.734 1.00 89.94 96 ASP A N 1
ATOM 626 C CA . ASP A 1 96 ? -4.876 -12.942 14.198 1.00 89.94 96 ASP A CA 1
ATOM 627 C C . ASP A 1 96 ? -4.934 -12.395 12.764 1.00 89.94 96 ASP A C 1
ATOM 629 O O . ASP A 1 96 ? -5.766 -12.812 11.957 1.00 89.94 96 ASP A O 1
ATOM 633 N N . LEU A 1 97 ? -4.012 -11.486 12.437 1.00 94.25 97 LEU A N 1
ATOM 634 C CA . LEU A 1 97 ? -3.821 -10.968 11.083 1.00 94.25 97 LEU A CA 1
ATOM 635 C C . LEU A 1 97 ? -2.338 -11.027 10.707 1.00 94.25 97 LEU A C 1
ATOM 637 O O . LEU A 1 97 ? -1.502 -10.360 11.323 1.00 94.25 97 LEU A O 1
ATOM 641 N N . ARG A 1 98 ? -2.002 -11.780 9.655 1.00 97.56 98 ARG A N 1
ATOM 642 C CA . ARG A 1 98 ? -0.667 -11.790 9.047 1.00 97.56 98 ARG A CA 1
ATOM 643 C C . ARG A 1 98 ? -0.621 -10.862 7.839 1.00 97.56 98 ARG A C 1
ATOM 645 O O . ARG A 1 98 ? -1.086 -11.217 6.756 1.00 97.56 98 ARG A O 1
ATOM 652 N N . VAL A 1 99 ? 0.025 -9.713 8.019 1.00 98.44 99 VAL A N 1
ATOM 653 C CA . VAL A 1 99 ? 0.324 -8.772 6.935 1.00 98.44 99 VAL A CA 1
ATOM 654 C C . VAL A 1 99 ? 1.737 -9.018 6.416 1.00 98.44 99 VAL A C 1
ATOM 656 O O . VAL A 1 99 ? 2.695 -9.070 7.187 1.00 98.44 99 VAL A O 1
ATOM 659 N N . VAL A 1 100 ? 1.871 -9.162 5.102 1.00 98.56 100 VAL A N 1
ATOM 660 C CA . VAL A 1 100 ? 3.154 -9.182 4.393 1.00 98.56 100 VAL A CA 1
ATOM 661 C C . VAL A 1 100 ? 3.213 -7.965 3.487 1.00 98.56 100 VAL A C 1
ATOM 663 O O . VAL A 1 100 ? 2.225 -7.619 2.849 1.00 98.56 100 VAL A O 1
ATOM 666 N N . THR A 1 101 ? 4.379 -7.336 3.401 1.00 98.56 101 THR A N 1
ATOM 667 C CA . THR A 1 101 ? 4.653 -6.329 2.379 1.00 98.56 101 THR A CA 1
ATOM 668 C C . THR A 1 101 ? 5.818 -6.770 1.515 1.00 98.56 101 THR A C 1
ATOM 670 O O . THR A 1 101 ? 6.759 -7.379 2.031 1.00 98.56 101 THR A O 1
ATOM 673 N N . PHE A 1 102 ? 5.753 -6.493 0.215 1.00 98.12 102 PHE A N 1
ATOM 674 C CA . PHE A 1 102 ? 6.825 -6.844 -0.704 1.00 98.12 102 PHE A CA 1
ATOM 675 C C . PHE A 1 102 ? 6.913 -5.858 -1.874 1.00 98.12 102 PHE A C 1
ATOM 677 O O . PHE A 1 102 ? 5.990 -5.747 -2.679 1.00 98.12 102 PHE A O 1
ATOM 684 N N . ASN A 1 103 ? 8.051 -5.177 -1.989 1.00 98.06 103 ASN A N 1
ATOM 685 C CA . ASN A 1 103 ? 8.423 -4.465 -3.200 1.00 98.06 103 ASN A CA 1
ATOM 686 C C . ASN A 1 103 ? 8.968 -5.480 -4.211 1.00 98.06 103 ASN A C 1
ATOM 688 O O . ASN A 1 103 ? 10.002 -6.102 -3.961 1.00 98.06 103 ASN A O 1
ATOM 692 N N . VAL A 1 104 ? 8.230 -5.697 -5.302 1.00 97.44 104 VAL A N 1
ATOM 693 C CA . VAL A 1 104 ? 8.525 -6.768 -6.268 1.00 97.44 104 VAL A CA 1
ATOM 694 C C . VAL A 1 104 ? 9.267 -6.274 -7.501 1.00 97.44 104 VAL A C 1
ATOM 696 O O . VAL A 1 104 ? 9.766 -7.110 -8.248 1.00 97.44 104 VAL A O 1
ATOM 699 N N . GLN A 1 105 ? 9.353 -4.955 -7.712 1.00 95.12 105 GLN A N 1
ATOM 700 C CA . GLN A 1 105 ? 9.819 -4.287 -8.938 1.00 95.12 105 GLN A CA 1
ATOM 701 C C . GLN A 1 105 ? 8.995 -4.599 -10.206 1.00 95.12 105 GLN A C 1
ATOM 703 O O . GLN A 1 105 ? 8.794 -3.719 -11.037 1.00 95.12 105 GLN A O 1
ATOM 708 N N . ALA A 1 106 ? 8.550 -5.844 -10.367 1.00 94.88 106 ALA A N 1
ATOM 709 C CA . ALA A 1 106 ? 7.604 -6.314 -11.364 1.00 94.88 106 ALA A CA 1
ATOM 710 C C . ALA A 1 106 ? 6.958 -7.624 -10.877 1.00 94.88 106 ALA A C 1
ATOM 712 O O . ALA A 1 106 ? 7.605 -8.447 -10.223 1.00 94.88 106 ALA A O 1
ATOM 713 N N . VAL A 1 107 ? 5.697 -7.856 -11.233 1.00 97.50 107 VAL A N 1
ATOM 714 C CA . VAL A 1 107 ? 5.025 -9.156 -11.039 1.00 97.50 107 VAL A CA 1
ATOM 715 C C . VAL A 1 107 ? 5.588 -10.189 -12.018 1.00 97.50 107 VAL A C 1
ATOM 717 O O . VAL A 1 107 ? 5.726 -11.365 -11.679 1.00 97.50 107 VAL A O 1
ATOM 720 N N . GLY A 1 108 ? 5.947 -9.730 -13.220 1.00 96.69 108 GLY A N 1
ATOM 721 C CA . GLY A 1 108 ? 6.286 -10.586 -14.350 1.00 96.69 108 GLY A CA 1
ATOM 722 C C . GLY A 1 108 ? 5.046 -11.159 -15.037 1.00 96.69 108 GLY A C 1
ATOM 723 O O . GLY A 1 108 ? 3.939 -11.127 -14.510 1.00 96.69 108 GLY A O 1
ATOM 724 N N . THR A 1 109 ? 5.240 -11.693 -16.239 1.00 96.75 109 THR A N 1
ATOM 725 C CA . THR A 1 109 ? 4.178 -12.385 -16.984 1.00 96.75 109 THR A CA 1
ATOM 726 C C . THR A 1 109 ? 4.005 -13.812 -16.475 1.00 96.75 109 THR A C 1
ATOM 728 O O . THR A 1 109 ? 4.985 -14.434 -16.062 1.00 96.75 109 THR A O 1
ATOM 731 N N . GLN A 1 110 ? 2.807 -14.383 -16.605 1.00 97.31 110 GLN A N 1
ATOM 732 C CA . GLN A 1 110 ? 2.534 -15.758 -16.174 1.00 97.31 110 GLN A CA 1
ATOM 733 C C . GLN A 1 110 ? 3.592 -16.777 -16.649 1.00 97.31 110 GLN A C 1
ATOM 735 O O . GLN A 1 110 ? 3.849 -16.932 -17.846 1.00 97.31 110 GLN A O 1
ATOM 740 N N . GLY A 1 111 ? 4.179 -17.502 -15.689 1.00 95.81 111 GLY A N 1
ATOM 741 C CA . GLY A 1 111 ? 5.220 -18.511 -15.919 1.00 95.81 111 GLY A CA 1
ATOM 742 C C . GLY A 1 111 ? 6.636 -17.955 -16.114 1.00 95.81 111 GLY A C 1
ATOM 743 O O . GLY A 1 111 ? 7.540 -18.712 -16.475 1.00 95.81 111 GLY A O 1
ATOM 744 N N . SER A 1 112 ? 6.852 -16.650 -15.913 1.00 98.19 112 SER A N 1
ATOM 745 C CA . SER A 1 112 ? 8.201 -16.090 -15.811 1.00 98.19 112 SER A CA 1
ATOM 746 C C . SER A 1 112 ? 8.849 -16.438 -14.459 1.00 98.19 112 SER A C 1
ATOM 748 O O . SER A 1 112 ? 8.151 -16.781 -13.500 1.00 98.19 112 SER A O 1
ATOM 750 N N . PRO A 1 113 ? 10.186 -16.335 -14.337 1.00 98.06 113 PRO A N 1
ATOM 751 C CA . PRO A 1 113 ? 10.867 -16.543 -13.060 1.00 98.06 113 PRO A CA 1
ATOM 752 C C . PRO A 1 113 ? 10.375 -15.623 -11.934 1.00 98.06 113 PRO A C 1
ATOM 754 O O . PRO A 1 113 ? 10.279 -16.068 -10.793 1.00 98.06 113 PRO A O 1
ATOM 757 N N . GLU A 1 114 ? 10.066 -14.361 -12.241 1.00 97.81 114 GLU A N 1
ATOM 758 C CA . GLU A 1 114 ? 9.542 -13.371 -11.292 1.00 97.81 114 GLU A CA 1
ATOM 759 C C . GLU A 1 114 ? 8.163 -13.792 -10.773 1.00 97.81 114 GLU A C 1
ATOM 761 O O . GLU A 1 114 ? 7.953 -13.851 -9.559 1.00 97.81 114 GLU A O 1
ATOM 766 N N . TRP A 1 115 ? 7.274 -14.196 -11.687 1.00 98.44 115 TRP A N 1
ATOM 767 C CA . TRP A 1 115 ? 5.942 -14.704 -11.367 1.00 98.44 115 TRP A CA 1
ATOM 768 C C . TRP A 1 115 ? 6.002 -15.923 -10.449 1.00 98.44 115 TRP A C 1
ATOM 770 O O . TRP A 1 115 ? 5.382 -15.954 -9.382 1.00 98.44 115 TRP A O 1
ATOM 780 N N . ASP A 1 116 ? 6.777 -16.933 -10.849 1.00 98.38 116 ASP A N 1
ATOM 781 C CA . ASP A 1 116 ? 6.901 -18.188 -10.110 1.00 98.38 116 ASP A CA 1
ATOM 782 C C . ASP A 1 116 ? 7.528 -17.958 -8.729 1.00 98.38 116 ASP A C 1
ATOM 784 O O . ASP A 1 116 ? 7.106 -18.563 -7.737 1.00 98.38 116 ASP A O 1
ATOM 788 N N . ALA A 1 117 ? 8.509 -17.054 -8.636 1.00 98.19 117 ALA A N 1
ATOM 789 C CA . ALA A 1 117 ? 9.131 -16.679 -7.374 1.00 98.19 117 ALA A CA 1
ATOM 790 C C . ALA A 1 117 ? 8.145 -15.960 -6.447 1.00 98.19 117 ALA A C 1
ATOM 792 O O . ALA A 1 117 ? 8.053 -16.315 -5.266 1.00 98.19 117 ALA A O 1
ATOM 793 N N . LEU A 1 118 ? 7.384 -14.993 -6.964 1.00 98.38 118 LEU A N 1
ATOM 794 C CA . LEU A 1 118 ? 6.382 -14.271 -6.187 1.00 98.38 118 LEU A CA 1
ATOM 795 C C . LEU A 1 118 ? 5.287 -15.224 -5.687 1.00 98.38 118 LEU A C 1
ATOM 797 O O . LEU A 1 118 ? 5.001 -15.249 -4.486 1.00 98.38 118 LEU A O 1
ATOM 801 N N . ALA A 1 119 ? 4.756 -16.083 -6.560 1.00 98.62 119 ALA A N 1
ATOM 802 C CA . ALA A 1 119 ? 3.782 -17.112 -6.199 1.00 98.62 119 ALA A CA 1
ATOM 803 C C . ALA A 1 119 ? 4.313 -18.047 -5.098 1.00 98.62 119 ALA A C 1
ATOM 805 O O . ALA A 1 119 ? 3.617 -18.327 -4.115 1.00 98.62 119 ALA A O 1
ATOM 806 N N . ALA A 1 120 ? 5.562 -18.507 -5.224 1.00 98.44 120 ALA A N 1
ATOM 807 C CA . ALA A 1 120 ? 6.196 -19.384 -4.245 1.00 98.44 120 ALA A CA 1
ATOM 808 C C . ALA A 1 120 ? 6.396 -18.695 -2.886 1.00 98.44 120 ALA A C 1
ATOM 810 O O . ALA A 1 120 ? 6.150 -19.305 -1.840 1.00 98.44 120 ALA A O 1
ATOM 811 N N . VAL A 1 121 ? 6.814 -17.424 -2.875 1.00 98.38 121 VAL A N 1
ATOM 812 C CA . VAL A 1 121 ? 6.974 -16.635 -1.645 1.00 98.38 121 VAL A CA 1
ATOM 813 C C . VAL A 1 121 ? 5.629 -16.436 -0.954 1.00 98.38 121 VAL A C 1
ATOM 815 O O . VAL A 1 121 ? 5.524 -16.729 0.239 1.00 98.38 121 VAL A O 1
ATOM 818 N N . LEU A 1 122 ? 4.604 -16.003 -1.688 1.00 98.44 122 LEU A N 1
ATOM 819 C CA . LEU A 1 122 ? 3.263 -15.768 -1.150 1.00 98.44 122 LEU A CA 1
ATOM 820 C C . LEU A 1 122 ? 2.637 -17.055 -0.603 1.00 98.44 122 LEU A C 1
ATOM 822 O O . LEU A 1 122 ? 2.130 -17.062 0.518 1.00 98.44 122 LEU A O 1
ATOM 826 N N . THR A 1 123 ? 2.774 -18.170 -1.325 1.00 98.38 123 THR A N 1
ATOM 827 C CA . THR A 1 123 ? 2.319 -19.492 -0.862 1.00 98.38 123 THR A CA 1
ATOM 828 C C . THR A 1 123 ? 3.032 -19.914 0.423 1.00 98.38 123 THR A C 1
ATOM 830 O O . THR A 1 123 ? 2.403 -20.413 1.354 1.00 98.38 123 THR A O 1
ATOM 833 N N . ARG A 1 124 ? 4.353 -19.705 0.504 1.00 98.25 124 ARG A N 1
ATOM 834 C CA . ARG A 1 124 ? 5.155 -20.086 1.675 1.00 98.25 124 ARG A CA 1
ATOM 835 C C . ARG A 1 124 ? 4.833 -19.242 2.905 1.00 98.25 124 ARG A C 1
ATOM 837 O O . ARG A 1 124 ? 4.804 -19.775 4.011 1.00 98.25 124 ARG A O 1
ATOM 844 N N . LEU A 1 125 ? 4.662 -17.933 2.729 1.00 97.94 125 LEU A N 1
ATOM 845 C CA . LEU A 1 125 ? 4.362 -17.018 3.831 1.00 97.94 125 LEU A CA 1
ATOM 846 C C . LEU A 1 125 ? 2.909 -17.128 4.292 1.00 97.94 125 LEU A C 1
ATOM 848 O O . LEU A 1 125 ? 2.643 -16.834 5.457 1.00 97.94 125 LEU A O 1
ATOM 852 N N . ALA A 1 126 ? 2.004 -17.565 3.408 1.00 97.75 126 ALA A N 1
ATOM 853 C CA . ALA A 1 126 ? 0.573 -17.703 3.660 1.00 97.75 126 ALA A CA 1
ATOM 854 C C . ALA A 1 126 ? -0.008 -16.480 4.405 1.00 97.75 126 ALA A C 1
ATOM 856 O O . ALA A 1 126 ? -0.462 -16.623 5.544 1.00 97.75 126 ALA A O 1
ATOM 857 N N . PRO A 1 127 ? 0.105 -15.265 3.834 1.00 98.19 127 PRO A N 1
ATOM 858 C CA . PRO A 1 127 ? -0.429 -14.065 4.462 1.00 98.19 127 PRO A CA 1
ATOM 859 C C . PRO A 1 127 ? -1.960 -14.040 4.414 1.00 98.19 127 PRO A C 1
ATOM 861 O O . PRO A 1 127 ? -2.568 -14.586 3.494 1.00 98.19 127 PRO A O 1
ATOM 864 N N . ASP A 1 128 ? -2.572 -13.340 5.367 1.00 98.19 128 ASP A N 1
ATOM 865 C CA . ASP A 1 128 ? -3.977 -12.931 5.262 1.00 98.19 128 ASP A CA 1
ATOM 866 C C . ASP A 1 128 ? -4.123 -11.766 4.277 1.00 98.19 128 ASP A C 1
ATOM 868 O O . ASP A 1 128 ? -5.106 -11.686 3.540 1.00 98.19 128 ASP A O 1
ATOM 872 N N . VAL A 1 129 ? -3.117 -10.883 4.255 1.00 98.56 129 VAL A N 1
ATOM 873 C CA . VAL A 1 129 ? -2.997 -9.751 3.333 1.00 98.56 129 VAL A CA 1
ATOM 874 C C . VAL A 1 129 ? -1.542 -9.595 2.912 1.00 98.56 129 VAL A C 1
ATOM 876 O O . VAL A 1 129 ? -0.651 -9.460 3.752 1.00 98.56 129 VAL A O 1
ATOM 879 N N . ALA A 1 130 ? -1.298 -9.589 1.608 1.00 98.75 130 ALA A N 1
ATOM 880 C CA . ALA A 1 130 ? -0.041 -9.172 1.012 1.00 98.75 130 ALA A CA 1
ATOM 881 C C . ALA A 1 130 ? -0.236 -7.798 0.375 1.00 98.75 130 ALA A C 1
ATOM 883 O O . ALA A 1 130 ? -1.153 -7.634 -0.424 1.00 98.75 130 ALA A O 1
ATOM 884 N N . CYS A 1 131 ? 0.618 -6.831 0.692 1.00 98.75 131 CYS A N 1
ATOM 885 C CA . CYS A 1 131 ? 0.654 -5.543 0.014 1.00 98.75 131 CYS A CA 1
ATOM 886 C C . CYS A 1 131 ? 1.922 -5.438 -0.839 1.00 98.75 131 CYS A C 1
ATOM 888 O O . CYS A 1 131 ? 3.036 -5.612 -0.349 1.00 98.75 131 CYS A O 1
ATOM 890 N N . ILE A 1 132 ? 1.731 -5.190 -2.127 1.00 98.50 132 ILE A N 1
ATOM 891 C CA . ILE A 1 132 ? 2.752 -5.211 -3.166 1.00 98.50 132 ILE A CA 1
ATOM 892 C C . ILE A 1 132 ? 3.036 -3.781 -3.624 1.00 98.50 132 ILE A C 1
ATOM 894 O O . ILE A 1 132 ? 2.102 -3.005 -3.847 1.00 98.50 132 ILE A O 1
ATOM 898 N N . GLN A 1 133 ? 4.317 -3.437 -3.745 1.00 98.44 133 GLN A N 1
ATOM 899 C CA . GLN A 1 133 ? 4.797 -2.145 -4.246 1.00 98.44 133 GLN A CA 1
ATOM 900 C C . GLN A 1 133 ? 5.456 -2.303 -5.624 1.00 98.44 133 GLN A C 1
ATOM 902 O O . GLN A 1 133 ? 5.857 -3.403 -5.997 1.00 98.44 133 GLN A O 1
ATOM 907 N N . GLU A 1 134 ? 5.611 -1.177 -6.327 1.00 96.69 134 GLU A N 1
ATOM 908 C CA . GLU A 1 134 ? 6.249 -1.073 -7.654 1.00 96.69 134 GLU A CA 1
ATOM 909 C C . GLU A 1 134 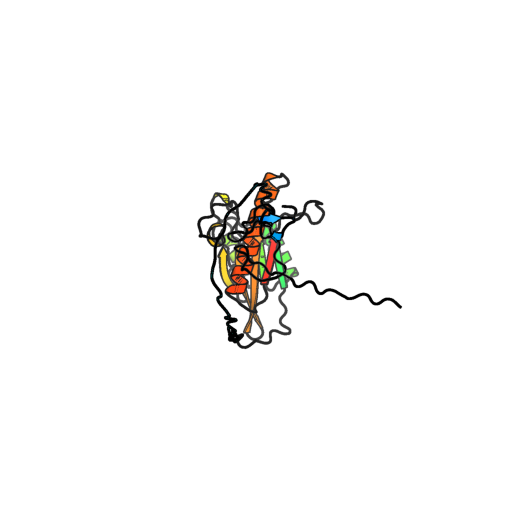? 5.474 -1.701 -8.808 1.00 96.69 134 GLU A C 1
ATOM 911 O O . GLU A 1 134 ? 6.056 -2.179 -9.770 1.00 96.69 134 GLU A O 1
ATOM 916 N N . LEU A 1 135 ? 4.147 -1.628 -8.753 1.00 97.06 135 LEU A N 1
ATOM 917 C CA . LEU A 1 135 ? 3.318 -2.093 -9.858 1.00 97.06 135 LEU A CA 1
ATOM 918 C C . LEU A 1 135 ? 3.217 -1.025 -10.942 1.00 97.06 135 LEU A C 1
ATOM 920 O O . LEU A 1 135 ? 2.751 0.088 -10.674 1.00 97.06 135 LEU A O 1
ATOM 924 N N . GLY A 1 136 ? 3.596 -1.376 -12.164 1.00 94.88 136 GLY A N 1
ATOM 925 C CA . GLY A 1 136 ? 3.271 -0.606 -13.355 1.00 94.88 136 GLY A CA 1
ATOM 926 C C . GLY A 1 136 ? 1.792 -0.732 -13.733 1.00 94.88 136 GLY A C 1
ATOM 927 O O . GLY A 1 136 ? 1.124 -1.723 -13.438 1.00 94.88 136 GLY A O 1
ATOM 928 N N . ASP A 1 137 ? 1.275 0.263 -14.455 1.00 90.06 137 ASP A N 1
ATOM 929 C CA . ASP A 1 137 ? -0.119 0.287 -14.931 1.00 90.06 137 ASP A CA 1
ATOM 930 C C . ASP A 1 137 ? -0.484 -0.910 -15.829 1.00 90.06 137 ASP A C 1
ATOM 932 O O . ASP A 1 137 ? -1.651 -1.275 -15.942 1.00 90.06 137 ASP A O 1
ATOM 936 N N . PHE A 1 138 ? 0.510 -1.517 -16.476 1.00 92.88 138 PHE A N 1
ATOM 937 C CA . PHE A 1 138 ? 0.340 -2.665 -17.365 1.00 92.88 138 PHE A CA 1
ATOM 938 C C . PHE A 1 138 ? 0.307 -4.015 -16.630 1.00 92.88 138 PHE A C 1
ATOM 940 O O . PHE A 1 138 ? -0.003 -5.022 -17.256 1.00 92.88 138 PHE A O 1
ATOM 947 N N . GLU A 1 139 ? 0.601 -4.052 -15.327 1.00 96.44 139 GLU A N 1
ATOM 948 C CA . GLU A 1 139 ? 0.715 -5.297 -14.549 1.00 96.44 139 GLU A CA 1
ATOM 949 C C . GLU A 1 139 ? -0.573 -5.666 -13.800 1.00 96.44 139 GLU A C 1
ATOM 951 O O . GLU A 1 139 ? -0.615 -6.673 -13.096 1.00 96.44 139 GLU A O 1
ATOM 956 N N . THR A 1 140 ? -1.646 -4.875 -13.928 1.00 95.44 140 THR A N 1
ATOM 957 C CA . THR A 1 140 ? -2.923 -5.139 -13.241 1.00 95.44 140 THR A CA 1
ATOM 958 C C . THR A 1 140 ? -3.520 -6.499 -13.620 1.00 95.44 140 THR A C 1
ATOM 960 O O . THR A 1 140 ? -4.020 -7.213 -12.744 1.00 95.44 140 THR A O 1
ATOM 963 N N . ASP A 1 141 ? -3.452 -6.875 -14.899 1.00 97.25 141 ASP A N 1
ATOM 964 C CA . ASP A 1 141 ? -3.981 -8.157 -15.380 1.00 97.25 141 ASP A CA 1
ATOM 965 C C . ASP A 1 141 ? -3.126 -9.330 -14.879 1.00 97.25 141 ASP A C 1
ATOM 967 O O . ASP A 1 141 ? -3.669 -10.322 -14.390 1.00 97.25 141 ASP A O 1
ATOM 971 N N . ASP A 1 142 ? -1.799 -9.182 -14.913 1.00 98.19 142 ASP A N 1
ATOM 972 C CA . ASP A 1 142 ? -0.855 -10.170 -14.387 1.00 98.19 142 ASP A CA 1
ATOM 973 C C . ASP A 1 142 ? -1.065 -10.376 -12.875 1.00 98.19 142 ASP A C 1
ATOM 975 O O . ASP A 1 142 ? -1.270 -11.501 -12.415 1.00 98.19 142 ASP A O 1
ATOM 979 N N . LEU A 1 143 ? -1.139 -9.304 -12.081 1.00 98.00 143 LEU A N 1
ATOM 980 C CA . LEU A 1 143 ? -1.399 -9.412 -10.641 1.00 98.00 143 LEU A CA 1
ATOM 981 C C . LEU A 1 143 ? -2.745 -10.090 -10.338 1.00 98.00 143 LEU A C 1
ATOM 983 O O . LEU A 1 143 ? -2.850 -10.868 -9.387 1.00 98.00 143 LEU A O 1
ATOM 987 N N . SER A 1 144 ? -3.773 -9.806 -11.141 1.00 98.38 144 SER A N 1
ATOM 988 C CA . SER A 1 144 ? -5.096 -10.421 -10.990 1.00 98.38 144 SER A CA 1
ATOM 989 C C . SER A 1 144 ? -5.059 -11.918 -11.289 1.00 98.38 144 SER A C 1
ATOM 991 O O . SER A 1 144 ? -5.599 -12.709 -10.516 1.00 98.38 144 SER A O 1
ATOM 993 N N . ALA A 1 145 ? -4.370 -12.319 -12.356 1.00 98.50 145 ALA A N 1
ATOM 994 C CA . ALA A 1 145 ? -4.181 -13.724 -12.696 1.00 98.50 145 ALA A CA 1
ATOM 995 C C . ALA A 1 145 ? -3.326 -14.466 -11.648 1.00 98.50 145 ALA A C 1
ATOM 997 O O . ALA A 1 145 ? -3.584 -15.637 -11.361 1.00 98.50 145 ALA A O 1
ATOM 998 N N . LEU A 1 146 ? -2.359 -13.794 -11.010 1.00 98.62 146 LEU A N 1
ATOM 999 C CA . LEU A 1 146 ? -1.583 -14.367 -9.909 1.00 98.62 146 LEU A CA 1
ATOM 1000 C C . LEU A 1 146 ? -2.470 -14.603 -8.682 1.00 98.62 146 LEU A C 1
ATOM 1002 O O . LEU A 1 146 ? -2.419 -15.678 -8.082 1.00 98.62 146 LEU A O 1
ATOM 1006 N N . ALA A 1 147 ? -3.301 -13.623 -8.322 1.00 98.56 147 ALA A N 1
ATOM 1007 C CA . ALA A 1 147 ? -4.262 -13.764 -7.234 1.00 98.56 147 ALA A CA 1
ATOM 1008 C C . ALA A 1 147 ? -5.237 -14.926 -7.499 1.00 98.56 147 ALA A C 1
ATOM 1010 O O . ALA A 1 147 ? -5.451 -15.761 -6.619 1.00 98.56 147 ALA A O 1
ATOM 1011 N N . GLU A 1 148 ? -5.755 -15.042 -8.726 1.00 98.56 148 GLU A N 1
ATOM 1012 C CA . GLU A 1 148 ? -6.620 -16.153 -9.139 1.00 98.56 148 GLU A CA 1
ATOM 1013 C C . GLU A 1 148 ? -5.904 -17.509 -9.034 1.00 98.56 148 GLU A C 1
ATOM 1015 O O . GLU A 1 148 ? -6.460 -18.455 -8.472 1.00 98.56 148 GLU A O 1
ATOM 1020 N N . GLN A 1 149 ? -4.649 -17.605 -9.492 1.00 98.38 149 GLN A N 1
ATOM 1021 C CA . GLN A 1 149 ? -3.835 -18.821 -9.367 1.00 98.38 149 GLN A CA 1
ATOM 1022 C C . GLN A 1 149 ? -3.666 -19.254 -7.901 1.00 98.38 149 GLN A C 1
ATOM 1024 O O . GLN A 1 149 ? -3.651 -20.451 -7.608 1.00 98.38 149 GLN A O 1
ATOM 1029 N N . LEU A 1 150 ? -3.538 -18.295 -6.982 1.00 98.44 150 LEU A N 1
ATOM 1030 C CA . LEU A 1 150 ? -3.430 -18.544 -5.542 1.00 98.44 150 LEU A CA 1
ATOM 1031 C C . LEU A 1 150 ? -4.787 -18.855 -4.881 1.00 98.44 150 LEU A C 1
ATOM 1033 O O . LEU A 1 150 ? -4.829 -19.188 -3.694 1.00 98.44 150 LEU A O 1
ATOM 1037 N N . GLY A 1 151 ? -5.891 -18.780 -5.631 1.00 98.31 151 GLY A N 1
ATOM 1038 C CA . GLY A 1 151 ? -7.250 -18.965 -5.124 1.00 98.31 151 GLY A CA 1
ATOM 1039 C C . GLY A 1 151 ? -7.736 -17.794 -4.268 1.00 98.31 151 GLY A C 1
ATOM 1040 O O . GLY A 1 151 ? -8.528 -17.998 -3.347 1.00 98.31 151 GLY A O 1
ATOM 1041 N N . TRP A 1 152 ? -7.223 -16.589 -4.515 1.00 98.38 152 TRP A N 1
ATOM 1042 C CA . TRP A 1 152 ? -7.537 -15.368 -3.773 1.00 98.38 152 TRP A CA 1
ATOM 1043 C C . TRP A 1 152 ? -8.565 -14.501 -4.505 1.00 98.38 152 TRP A C 1
ATOM 1045 O O . TRP A 1 152 ? -8.882 -14.720 -5.674 1.00 98.38 152 TRP A O 1
ATOM 1055 N N . GLY A 1 153 ? -9.108 -13.510 -3.792 1.00 96.56 153 GLY A N 1
ATOM 1056 C CA . GLY A 1 153 ? -9.952 -12.481 -4.397 1.00 96.56 153 GLY A CA 1
ATOM 1057 C C . GLY A 1 153 ? -9.160 -11.537 -5.313 1.00 96.56 153 GLY A C 1
ATOM 1058 O O . GLY A 1 153 ? -7.926 -11.538 -5.280 1.00 96.56 153 GLY A O 1
ATOM 1059 N N . PRO A 1 154 ? -9.850 -10.707 -6.117 1.00 97.88 154 PRO A N 1
ATOM 1060 C CA . PRO A 1 154 ? -9.188 -9.741 -6.987 1.00 97.88 154 PRO A CA 1
ATOM 1061 C C . PRO A 1 154 ? -8.328 -8.759 -6.170 1.00 97.88 154 PRO A C 1
ATOM 1063 O O . PRO A 1 154 ? -8.743 -8.350 -5.079 1.00 97.88 154 PRO A O 1
ATOM 1066 N N . PRO A 1 155 ? -7.153 -8.351 -6.682 1.00 98.19 155 PRO A N 1
ATOM 1067 C CA . PRO A 1 155 ? -6.309 -7.377 -6.008 1.00 98.19 155 PRO A CA 1
ATOM 1068 C C . PRO A 1 155 ? -7.016 -6.021 -5.910 1.00 98.19 155 PRO A C 1
ATOM 1070 O O . PRO A 1 155 ? -7.720 -5.585 -6.822 1.00 98.19 155 PRO A O 1
ATOM 1073 N N . ILE A 1 156 ? -6.783 -5.320 -4.806 1.00 98.56 156 ILE A N 1
ATOM 1074 C CA . ILE A 1 156 ? -7.200 -3.933 -4.622 1.00 98.56 156 ILE A CA 1
ATOM 1075 C C . ILE A 1 156 ? -5.992 -3.051 -4.890 1.00 98.56 156 ILE A C 1
ATOM 1077 O O . ILE A 1 156 ? -5.006 -3.132 -4.167 1.00 98.56 156 ILE A O 1
ATOM 1081 N N . GLN A 1 157 ? -6.077 -2.193 -5.900 1.00 97.94 157 GLN A N 1
ATOM 1082 C CA . GLN A 1 157 ? -4.974 -1.333 -6.318 1.00 97.94 157 GLN A CA 1
ATOM 1083 C C . GLN A 1 157 ? -5.245 0.134 -5.974 1.00 97.94 157 GLN A C 1
ATOM 1085 O O . GLN A 1 157 ? -6.391 0.603 -5.997 1.00 97.94 157 GLN A O 1
ATOM 1090 N N . ALA A 1 158 ? -4.168 0.855 -5.670 1.00 97.44 158 ALA A N 1
ATOM 1091 C CA . ALA A 1 158 ? -4.166 2.302 -5.550 1.00 97.44 158 ALA A CA 1
ATOM 1092 C C . ALA A 1 158 ? -4.624 2.960 -6.862 1.00 97.44 158 ALA A C 1
ATOM 1094 O O . ALA A 1 158 ? -4.470 2.412 -7.962 1.00 97.44 158 ALA A O 1
ATOM 1095 N N . ALA A 1 159 ? -5.157 4.169 -6.746 1.00 95.50 159 ALA A N 1
ATOM 1096 C CA . ALA A 1 159 ? -5.305 5.075 -7.865 1.00 95.50 159 ALA A CA 1
ATOM 1097 C C . ALA A 1 159 ? -3.929 5.419 -8.458 1.00 95.50 159 ALA A C 1
ATOM 1099 O O . ALA A 1 159 ? -2.878 5.220 -7.845 1.00 95.50 159 ALA A O 1
ATOM 1100 N N . GLN A 1 160 ? -3.944 5.928 -9.686 1.00 91.50 160 GLN A N 1
ATOM 1101 C CA . GLN A 1 160 ? -2.738 6.471 -10.287 1.00 91.50 160 GLN A CA 1
ATOM 1102 C C . GLN A 1 160 ? -2.310 7.717 -9.510 1.00 91.50 160 GLN A C 1
ATOM 1104 O O . GLN A 1 160 ? -3.124 8.615 -9.297 1.00 91.50 160 GLN A O 1
ATOM 1109 N N . SER A 1 161 ? -1.036 7.777 -9.124 1.00 87.69 161 SER A N 1
ATOM 1110 C CA . SER A 1 161 ? -0.481 8.989 -8.520 1.00 87.69 161 SER A CA 1
ATOM 1111 C C . SER A 1 161 ? -0.488 10.139 -9.543 1.00 87.69 161 SER A C 1
ATOM 1113 O O . SER A 1 161 ? -0.405 9.889 -10.752 1.00 87.69 161 SER A O 1
ATOM 1115 N N . PRO A 1 162 ? -0.527 11.410 -9.104 1.00 85.69 162 PRO A N 1
ATOM 1116 C CA . PRO A 1 162 ? -0.247 12.541 -9.983 1.00 85.69 162 PRO A CA 1
ATOM 1117 C C . PRO A 1 162 ? 1.093 12.355 -10.707 1.00 85.69 162 PRO A C 1
ATOM 1119 O O . PRO A 1 162 ? 2.004 11.726 -10.176 1.00 85.69 162 PRO A O 1
ATOM 1122 N N . ALA A 1 163 ? 1.262 12.952 -11.892 1.00 85.12 163 ALA A N 1
ATOM 1123 C CA . ALA A 1 163 ? 2.457 12.733 -12.720 1.00 85.12 163 ALA A CA 1
ATOM 1124 C C . ALA A 1 163 ? 3.790 12.987 -11.978 1.00 85.12 163 ALA A C 1
ATOM 1126 O O . ALA A 1 163 ? 4.776 12.292 -12.207 1.00 85.12 163 ALA A O 1
ATOM 1127 N N . ILE A 1 164 ? 3.819 13.956 -11.057 1.00 88.50 164 ILE A N 1
ATOM 1128 C CA . ILE A 1 164 ? 4.988 14.273 -10.221 1.00 88.50 164 ILE A CA 1
ATOM 1129 C C . ILE A 1 164 ? 5.280 13.202 -9.140 1.00 88.50 164 ILE A C 1
ATOM 1131 O O . ILE A 1 164 ? 6.417 13.069 -8.679 1.00 88.50 164 ILE A O 1
ATOM 1135 N N . GLY A 1 165 ? 4.277 12.401 -8.772 1.00 85.62 165 GLY A N 1
ATOM 1136 C CA . GLY A 1 165 ? 4.370 11.239 -7.885 1.00 85.62 165 GLY A CA 1
ATOM 1137 C C . GLY A 1 165 ? 4.998 10.005 -8.544 1.00 85.62 165 GLY A C 1
ATOM 1138 O O . GLY A 1 165 ? 5.535 9.136 -7.850 1.00 85.62 165 GLY A O 1
ATOM 1139 N N . GLY A 1 166 ? 5.056 9.974 -9.876 1.00 89.81 166 GLY A N 1
ATOM 1140 C CA . GLY A 1 166 ? 5.527 8.832 -10.661 1.00 89.81 166 GLY A CA 1
ATOM 1141 C C . GLY A 1 166 ? 4.402 7.854 -11.010 1.00 89.81 166 GLY A C 1
ATOM 1142 O O . GLY A 1 166 ? 3.243 8.077 -10.682 1.00 89.81 166 GLY A O 1
ATOM 1143 N N . GLU A 1 167 ? 4.752 6.777 -11.711 1.00 91.81 167 GLU A N 1
ATOM 1144 C CA . GLU A 1 167 ? 3.780 5.857 -12.330 1.00 91.81 167 GLU A CA 1
ATOM 1145 C C . GLU A 1 167 ? 3.545 4.553 -11.557 1.00 91.81 167 GLU A C 1
ATOM 1147 O O . GLU A 1 167 ? 2.658 3.781 -11.902 1.00 91.81 167 GLU A O 1
ATOM 1152 N N . LEU A 1 168 ? 4.323 4.308 -10.503 1.00 94.50 168 LEU A N 1
ATOM 1153 C CA . LEU A 1 168 ? 4.245 3.072 -9.730 1.00 94.50 168 LEU A CA 1
ATOM 1154 C C . LEU A 1 168 ? 3.083 3.111 -8.738 1.00 94.50 168 LEU A C 1
ATOM 1156 O O . LEU A 1 168 ? 2.836 4.135 -8.093 1.00 94.50 168 LEU A O 1
ATOM 1160 N N . ARG A 1 169 ? 2.407 1.972 -8.577 1.00 95.88 169 ARG A N 1
ATOM 1161 C CA . ARG A 1 169 ? 1.249 1.813 -7.693 1.00 95.88 169 ARG A CA 1
ATOM 1162 C C . ARG A 1 169 ? 1.489 0.769 -6.611 1.00 95.88 169 ARG A C 1
ATOM 1164 O O . ARG A 1 169 ? 2.317 -0.132 -6.747 1.00 95.88 169 ARG A O 1
ATOM 1171 N N . ASN A 1 170 ? 0.699 0.897 -5.551 1.00 98.00 170 ASN A N 1
ATOM 1172 C CA . ASN A 1 170 ? 0.566 -0.100 -4.498 1.00 98.00 170 ASN A CA 1
ATOM 1173 C C . ASN A 1 170 ? -0.687 -0.945 -4.756 1.00 98.00 170 ASN A C 1
ATOM 1175 O O . ASN A 1 170 ? -1.685 -0.434 -5.272 1.00 98.00 170 ASN A O 1
ATOM 1179 N N . ALA A 1 171 ? -0.673 -2.211 -4.357 1.00 98.50 171 ALA A N 1
ATOM 1180 C CA . ALA A 1 171 ? -1.872 -3.041 -4.294 1.00 98.50 171 ALA A CA 1
ATOM 1181 C C . ALA A 1 171 ? -1.862 -3.911 -3.041 1.00 98.50 171 ALA A C 1
ATOM 1183 O O . ALA A 1 171 ? -0.795 -4.192 -2.508 1.00 98.50 171 ALA A O 1
ATOM 1184 N N . CYS A 1 172 ? -3.025 -4.378 -2.597 1.00 98.81 172 CYS A N 1
ATOM 1185 C CA . CYS A 1 172 ? -3.126 -5.457 -1.621 1.00 98.81 172 CYS A CA 1
ATOM 1186 C C . CYS A 1 172 ? -4.017 -6.586 -2.158 1.00 98.81 172 CYS A C 1
ATOM 1188 O O . CYS A 1 172 ? -5.025 -6.341 -2.822 1.00 98.81 172 CYS A O 1
ATOM 1190 N N . LEU A 1 173 ? -3.635 -7.828 -1.876 1.00 98.69 173 LEU A N 1
ATOM 1191 C CA . LEU A 1 173 ? -4.313 -9.061 -2.281 1.00 98.69 173 LEU A CA 1
ATOM 1192 C C . LEU A 1 173 ? -4.191 -10.113 -1.169 1.00 98.69 173 LEU A C 1
ATOM 1194 O O . LEU A 1 173 ? -3.280 -10.051 -0.344 1.00 98.69 173 LEU A O 1
ATOM 1198 N N . GLY A 1 174 ? -5.111 -11.072 -1.121 1.00 98.38 174 GLY A N 1
ATOM 1199 C CA . GLY A 1 174 ? -5.104 -12.101 -0.085 1.00 98.38 174 GLY A CA 1
ATOM 1200 C C . GLY A 1 174 ? -6.364 -12.966 -0.087 1.00 98.38 174 GLY A C 1
ATOM 1201 O O . GLY A 1 174 ? -7.314 -12.681 -0.821 1.00 98.38 174 GLY A O 1
ATOM 1202 N N . PRO A 1 175 ? -6.391 -14.028 0.736 1.00 97.62 175 PRO A N 1
ATOM 1203 C CA . PRO A 1 175 ? -7.545 -14.918 0.859 1.00 97.62 175 PRO A CA 1
ATOM 1204 C C . PRO A 1 175 ? -8.714 -14.302 1.648 1.00 97.62 175 PRO A C 1
ATOM 1206 O O . PRO A 1 175 ? -9.835 -14.805 1.569 1.00 97.62 175 PRO A O 1
ATOM 1209 N N . ARG A 1 176 ? -8.473 -13.245 2.439 1.00 96.62 176 ARG A N 1
ATOM 1210 C CA . ARG A 1 176 ? -9.510 -12.549 3.216 1.00 96.62 176 ARG A CA 1
ATOM 1211 C C . ARG A 1 176 ? -10.311 -11.590 2.335 1.00 96.62 176 ARG A C 1
ATOM 1213 O O . ARG A 1 176 ? -9.802 -11.046 1.357 1.00 96.62 176 ARG A O 1
ATOM 1220 N N . THR A 1 177 ? -11.565 -11.343 2.718 1.00 97.06 177 THR A N 1
ATOM 1221 C CA . THR A 1 177 ? -12.353 -10.270 2.095 1.00 97.06 177 THR A CA 1
ATOM 1222 C C . THR A 1 177 ? -11.753 -8.928 2.490 1.00 97.06 177 THR A C 1
ATOM 1224 O O . THR A 1 177 ? -11.467 -8.682 3.663 1.00 97.06 177 THR A O 1
ATOM 1227 N N . MET A 1 178 ? -11.546 -8.071 1.497 1.00 97.94 178 MET A N 1
ATOM 1228 C CA . MET A 1 178 ? -11.006 -6.735 1.684 1.00 97.94 178 MET A CA 1
ATOM 1229 C C . MET A 1 178 ? -11.857 -5.729 0.926 1.00 97.94 178 MET A C 1
ATOM 1231 O O . MET A 1 178 ? -12.387 -6.024 -0.146 1.00 97.94 178 MET A O 1
ATOM 1235 N N . ASN A 1 179 ? -11.937 -4.522 1.468 1.00 98.12 179 ASN A N 1
ATOM 1236 C CA . ASN A 1 179 ? -12.602 -3.394 0.840 1.00 98.12 179 ASN A CA 1
ATOM 1237 C C . ASN A 1 179 ? -11.626 -2.229 0.742 1.00 98.12 179 ASN A C 1
ATOM 1239 O O . ASN A 1 179 ? -10.934 -1.907 1.709 1.00 98.12 179 ASN A O 1
ATOM 1243 N N . ARG A 1 180 ? -11.590 -1.560 -0.411 1.00 98.31 180 ARG A N 1
ATOM 1244 C CA . ARG A 1 180 ? -10.863 -0.299 -0.529 1.00 98.31 180 ARG A CA 1
ATOM 1245 C C . ARG A 1 180 ? -11.621 0.764 0.255 1.00 98.31 180 ARG A C 1
ATOM 1247 O O . ARG A 1 180 ? -12.745 1.099 -0.109 1.00 98.31 180 ARG A O 1
ATOM 1254 N N . ILE A 1 181 ? -10.992 1.295 1.293 1.00 98.50 181 ILE A N 1
ATOM 1255 C CA . ILE A 1 181 ? -11.534 2.406 2.090 1.00 98.50 181 ILE A CA 1
ATOM 1256 C C . ILE A 1 181 ? -10.881 3.735 1.718 1.00 98.50 181 ILE A C 1
ATOM 1258 O O . ILE A 1 181 ? -11.451 4.793 1.956 1.00 98.50 181 ILE A O 1
ATOM 1262 N N . GLY A 1 182 ? -9.724 3.688 1.053 1.00 98.12 182 GLY A N 1
ATOM 1263 C CA . GLY A 1 182 ? -9.011 4.885 0.647 1.00 98.12 182 GLY A CA 1
ATOM 1264 C C . GLY A 1 182 ? -7.983 4.647 -0.444 1.00 98.12 182 GLY A C 1
ATOM 1265 O O . GLY A 1 182 ? -7.502 3.537 -0.656 1.00 98.12 182 GLY A O 1
ATOM 1266 N N . SER A 1 183 ? -7.684 5.715 -1.168 1.00 97.75 183 SER A N 1
ATOM 1267 C CA . SER A 1 183 ? -6.500 5.871 -2.011 1.00 97.75 183 SER A CA 1
ATOM 1268 C C . SER A 1 183 ? -6.242 7.357 -2.028 1.00 97.75 183 SER A C 1
ATOM 1270 O O . SER A 1 183 ? -7.133 8.120 -2.422 1.00 97.75 183 SER A O 1
ATOM 1272 N N . TYR A 1 184 ? -5.129 7.744 -1.436 1.00 96.81 184 TYR A N 1
ATOM 1273 C CA . TYR A 1 184 ? -4.916 9.113 -1.028 1.00 96.81 184 TYR A CA 1
ATOM 1274 C C . TYR A 1 184 ? -3.628 9.632 -1.653 1.00 96.81 184 TYR A C 1
ATOM 1276 O O . TYR A 1 184 ? -2.534 9.206 -1.282 1.00 96.81 184 TYR A O 1
ATOM 1284 N N . ASP A 1 185 ? -3.769 10.574 -2.579 1.00 94.94 185 ASP A N 1
ATOM 1285 C CA . ASP A 1 185 ? -2.662 11.374 -3.081 1.00 94.94 185 ASP A CA 1
ATOM 1286 C C . ASP A 1 185 ? -2.366 12.561 -2.144 1.00 94.94 185 ASP A C 1
ATOM 1288 O O . ASP A 1 185 ? -3.068 12.812 -1.155 1.00 94.94 185 ASP A O 1
ATOM 1292 N N . GLY A 1 186 ? -1.304 13.312 -2.448 1.00 92.81 186 GLY A N 1
ATOM 1293 C CA . GLY A 1 186 ? -0.916 14.483 -1.663 1.00 92.81 186 GLY A CA 1
ATOM 1294 C C . GLY A 1 186 ? -2.027 15.527 -1.549 1.00 92.81 186 GLY A C 1
ATOM 1295 O O . GLY A 1 186 ? -2.212 16.098 -0.473 1.00 92.81 186 GLY A O 1
ATOM 1296 N N . ALA A 1 187 ? -2.811 15.732 -2.612 1.00 93.50 187 ALA A N 1
ATOM 1297 C CA . ALA A 1 187 ? -3.932 16.665 -2.612 1.00 93.50 187 ALA A CA 1
ATOM 1298 C C . ALA A 1 187 ? -5.028 16.212 -1.636 1.00 93.50 187 ALA A C 1
ATOM 1300 O O . ALA A 1 187 ? -5.467 17.001 -0.805 1.00 93.50 187 ALA A O 1
ATOM 1301 N N . ALA A 1 188 ? -5.422 14.937 -1.660 1.00 94.62 188 ALA A N 1
ATOM 1302 C CA . ALA A 1 188 ? -6.456 14.377 -0.789 1.00 94.62 188 ALA A CA 1
ATOM 1303 C C . ALA A 1 188 ? -6.088 14.384 0.707 1.00 94.62 188 ALA A C 1
ATOM 1305 O O . ALA A 1 188 ? -6.983 14.295 1.555 1.00 94.62 188 ALA A O 1
ATOM 1306 N N . LEU A 1 189 ? -4.792 14.449 1.028 1.00 94.56 189 LEU A N 1
ATOM 1307 C CA . LEU A 1 189 ? -4.261 14.424 2.396 1.00 94.56 189 LEU A CA 1
ATOM 1308 C C . LEU A 1 189 ? -3.885 15.806 2.930 1.00 94.56 189 LEU A C 1
ATOM 1310 O O . LEU A 1 189 ? -3.897 16.026 4.143 1.00 94.56 189 LEU A O 1
ATOM 1314 N N . ALA A 1 190 ? -3.544 16.743 2.049 1.00 92.69 190 ALA A N 1
ATOM 1315 C CA . ALA A 1 190 ? -3.151 18.074 2.460 1.00 92.69 190 ALA A CA 1
ATOM 1316 C C . ALA A 1 190 ? -4.343 18.894 2.984 1.00 92.69 190 ALA A C 1
ATOM 1318 O O . ALA A 1 190 ? -5.437 18.857 2.410 1.00 92.69 190 ALA A O 1
ATOM 1319 N N . PRO A 1 191 ? -4.133 19.716 4.029 1.00 87.88 191 PRO A N 1
ATOM 1320 C CA . PRO A 1 191 ? -5.111 20.721 4.422 1.00 87.88 191 PRO A CA 1
ATOM 1321 C C . PRO A 1 191 ? -5.446 21.628 3.231 1.00 87.88 191 PRO A C 1
ATOM 1323 O O . PRO A 1 191 ? -4.549 22.217 2.641 1.00 87.88 191 PRO A O 1
ATOM 1326 N N . GLY A 1 192 ? -6.729 21.739 2.880 1.00 89.50 192 GLY A N 1
ATOM 1327 C CA . GLY A 1 192 ? -7.192 22.584 1.769 1.00 89.50 192 GLY A CA 1
ATOM 1328 C C . GLY A 1 192 ? -7.314 21.882 0.413 1.00 89.50 192 GLY A C 1
ATOM 1329 O O . GLY A 1 192 ? -8.006 22.404 -0.459 1.00 89.50 192 GLY A O 1
ATOM 1330 N N . GLY A 1 193 ? -6.757 20.679 0.250 1.00 90.69 193 GLY A N 1
ATOM 1331 C CA . GLY A 1 193 ? -7.008 19.856 -0.935 1.00 90.69 193 GLY A CA 1
ATOM 1332 C C . GLY A 1 193 ? -6.218 20.231 -2.195 1.00 90.69 193 GLY A C 1
ATOM 1333 O O . GLY A 1 193 ? -6.561 19.758 -3.275 1.00 90.69 193 GLY A O 1
ATOM 1334 N N . ASP A 1 194 ? -5.215 21.108 -2.101 1.00 88.38 194 ASP A N 1
ATOM 1335 C CA . ASP A 1 194 ? -4.541 21.728 -3.254 1.00 88.38 194 ASP A CA 1
ATOM 1336 C C . ASP A 1 194 ? -3.035 21.426 -3.348 1.00 88.38 194 ASP A C 1
ATOM 1338 O O . ASP A 1 194 ? -2.336 21.986 -4.198 1.00 88.38 194 ASP A O 1
ATOM 1342 N N . ALA A 1 195 ? -2.518 20.517 -2.516 1.00 89.56 195 ALA A N 1
ATOM 1343 C CA . ALA A 1 195 ? -1.118 20.127 -2.598 1.00 89.56 195 ALA A CA 1
ATOM 1344 C C . ALA A 1 195 ? -0.813 19.412 -3.920 1.00 89.56 195 ALA A C 1
ATOM 1346 O O . ALA A 1 195 ? -1.393 18.382 -4.253 1.00 89.56 195 ALA A O 1
ATOM 1347 N N . ASN A 1 196 ? 0.170 19.943 -4.643 1.00 88.06 196 ASN A N 1
ATOM 1348 C CA . ASN A 1 196 ? 0.773 19.313 -5.811 1.00 88.06 196 ASN A CA 1
ATOM 1349 C C . ASN A 1 196 ? 2.205 18.902 -5.457 1.00 88.06 196 ASN A C 1
ATOM 1351 O O . ASN A 1 196 ? 3.168 19.581 -5.821 1.00 88.06 196 ASN A O 1
ATOM 1355 N N . ASP A 1 197 ? 2.332 17.851 -4.653 1.00 88.38 197 ASP A N 1
ATOM 1356 C CA . ASP A 1 197 ? 3.620 17.358 -4.176 1.00 88.38 197 ASP A CA 1
ATOM 1357 C C . ASP A 1 197 ? 3.999 16.014 -4.806 1.00 88.38 197 ASP A C 1
ATOM 1359 O O . ASP A 1 197 ? 3.254 15.412 -5.571 1.00 88.38 197 ASP A O 1
ATOM 1363 N N . VAL A 1 198 ? 5.223 15.579 -4.521 1.00 89.88 198 VAL A N 1
ATOM 1364 C CA . VAL A 1 198 ? 5.850 14.388 -5.106 1.00 89.88 198 VAL A CA 1
ATOM 1365 C C . VAL A 1 198 ? 5.319 13.069 -4.540 1.00 89.88 198 VAL A C 1
ATOM 1367 O O . VAL A 1 198 ? 5.886 12.029 -4.882 1.00 89.88 198 VAL A O 1
ATOM 1370 N N . SER A 1 199 ? 4.328 13.088 -3.645 1.00 92.56 199 SER A N 1
ATOM 1371 C CA . SER A 1 199 ? 3.899 11.876 -2.951 1.00 92.56 199 SER A CA 1
ATOM 1372 C C . SER A 1 199 ? 3.293 10.853 -3.903 1.00 92.56 199 SER A C 1
ATOM 1374 O O . SER A 1 199 ? 2.561 11.180 -4.842 1.00 92.56 199 SER A O 1
ATOM 1376 N N . ARG A 1 200 ? 3.632 9.588 -3.666 1.00 93.75 200 ARG A N 1
ATOM 1377 C CA . ARG A 1 200 ? 2.896 8.457 -4.233 1.00 93.75 200 ARG A CA 1
ATOM 1378 C C . ARG A 1 200 ? 1.605 8.225 -3.453 1.00 93.75 200 ARG A C 1
ATOM 1380 O O . ARG A 1 200 ? 1.533 8.508 -2.258 1.00 93.75 200 ARG A O 1
ATOM 1387 N N . ASP A 1 201 ? 0.611 7.678 -4.139 1.00 96.38 201 ASP A N 1
ATOM 1388 C CA . ASP A 1 201 ? -0.690 7.368 -3.555 1.00 96.38 201 ASP A CA 1
ATOM 1389 C C . ASP A 1 201 ? -0.584 6.321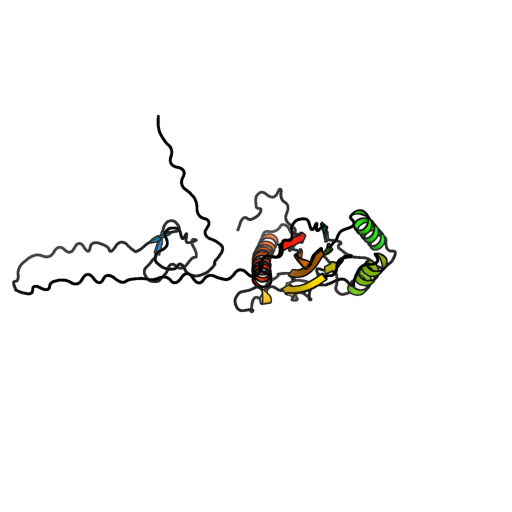 -2.427 1.00 96.38 201 ASP A C 1
ATOM 1391 O O . ASP A 1 201 ? 0.065 5.274 -2.564 1.00 96.38 201 ASP A O 1
ATOM 1395 N N . VAL A 1 202 ? -1.236 6.616 -1.301 1.00 97.94 202 VAL A N 1
ATOM 1396 C CA . VAL A 1 202 ? -1.383 5.715 -0.155 1.00 97.94 202 VAL A CA 1
ATOM 1397 C C . VAL A 1 202 ? -2.668 4.915 -0.315 1.00 97.94 202 VAL A C 1
ATOM 1399 O O . VAL A 1 202 ? -3.767 5.452 -0.162 1.00 97.94 202 VAL A O 1
ATOM 1402 N N . LEU A 1 203 ? -2.541 3.611 -0.545 1.00 98.69 203 LEU A N 1
ATOM 1403 C CA . LEU A 1 203 ? -3.692 2.715 -0.586 1.00 98.69 203 LEU A CA 1
ATOM 1404 C C . LEU A 1 203 ? -4.106 2.345 0.837 1.00 98.69 203 LEU A C 1
ATOM 1406 O O . LEU A 1 203 ? -3.275 1.869 1.603 1.00 98.69 203 LEU A O 1
ATOM 1410 N N . ALA A 1 204 ? -5.391 2.476 1.162 1.00 98.75 204 ALA A N 1
ATOM 1411 C CA . ALA A 1 204 ? -5.960 1.977 2.409 1.00 98.75 204 ALA A CA 1
ATOM 1412 C C . ALA A 1 204 ? -7.027 0.914 2.127 1.00 98.75 204 ALA A C 1
ATOM 1414 O O . ALA A 1 204 ? -8.001 1.151 1.398 1.00 98.75 204 ALA A O 1
ATOM 1415 N N . VAL A 1 205 ? -6.853 -0.258 2.733 1.00 98.81 205 VAL A N 1
ATOM 1416 C CA . VAL A 1 205 ? -7.801 -1.370 2.667 1.00 98.81 205 VAL A CA 1
ATOM 1417 C C . VAL A 1 205 ? -8.279 -1.740 4.063 1.00 98.81 205 VAL A C 1
ATOM 1419 O O . VAL A 1 205 ? -7.497 -1.783 5.008 1.00 98.81 205 VAL A O 1
ATOM 1422 N N . ARG A 1 206 ? -9.570 -2.033 4.186 1.00 98.44 206 ARG A N 1
ATOM 1423 C CA . ARG A 1 206 ? -10.170 -2.611 5.387 1.00 98.44 206 ARG A CA 1
ATOM 1424 C C . ARG A 1 206 ? -10.347 -4.101 5.170 1.00 98.44 206 ARG A C 1
ATOM 1426 O O . ARG A 1 206 ? -10.926 -4.515 4.165 1.00 98.44 206 ARG A O 1
ATOM 1433 N N . VAL A 1 207 ? -9.819 -4.885 6.094 1.00 97.94 207 VAL A N 1
ATOM 1434 C CA . VAL A 1 207 ? -9.749 -6.344 6.043 1.00 97.94 207 VAL A CA 1
ATOM 1435 C C . VAL A 1 207 ? -10.780 -6.903 7.005 1.00 97.94 207 VAL A C 1
ATOM 1437 O O . VAL A 1 207 ? -10.806 -6.507 8.172 1.00 97.94 207 VAL A O 1
ATOM 1440 N N . ASP A 1 208 ? -11.606 -7.828 6.530 1.00 95.81 208 ASP A N 1
ATOM 1441 C CA . ASP A 1 208 ? -12.569 -8.522 7.379 1.00 95.81 208 ASP A CA 1
ATOM 1442 C C . ASP A 1 208 ? -11.866 -9.645 8.153 1.00 95.81 208 ASP A C 1
ATOM 1444 O O . ASP A 1 208 ? -11.286 -10.570 7.572 1.00 95.81 208 ASP A O 1
ATOM 1448 N N . LEU A 1 209 ? -11.923 -9.549 9.480 1.00 92.88 209 LEU A N 1
ATOM 1449 C CA . LEU A 1 209 ? -11.454 -10.555 10.425 1.00 92.88 209 LEU A CA 1
ATOM 1450 C C . LEU A 1 209 ? -12.636 -11.398 10.928 1.00 92.88 209 LEU A C 1
ATOM 1452 O O . LEU A 1 209 ? -13.806 -11.153 10.619 1.00 92.88 209 LEU A O 1
ATOM 1456 N N . ASP A 1 210 ? -12.333 -12.413 11.733 1.00 87.44 210 ASP A N 1
ATOM 1457 C CA . ASP A 1 210 ? -13.359 -13.271 12.319 1.00 87.44 210 ASP A CA 1
ATOM 1458 C C . ASP A 1 210 ? -14.256 -12.489 13.305 1.00 87.44 210 ASP A C 1
ATOM 1460 O O . ASP A 1 210 ? -13.894 -11.428 13.812 1.00 87.44 210 ASP A O 1
ATOM 1464 N N . ALA A 1 211 ? -15.459 -13.012 13.566 1.00 84.38 211 ALA A N 1
ATOM 1465 C CA . ALA A 1 211 ? -16.436 -12.437 14.504 1.00 84.38 211 ALA A CA 1
ATOM 1466 C C . ALA A 1 211 ? -16.892 -10.987 14.207 1.00 84.38 211 ALA A C 1
ATOM 1468 O O . ALA A 1 211 ? -17.414 -10.314 15.094 1.00 84.38 211 ALA A O 1
ATOM 1469 N N . GLY A 1 212 ? -16.761 -10.524 12.957 1.00 86.31 212 GLY A N 1
ATOM 1470 C CA . GLY A 1 212 ? -17.160 -9.167 12.557 1.00 86.31 212 GLY A CA 1
ATOM 1471 C C . GLY A 1 212 ? -16.153 -8.089 12.961 1.00 86.31 212 GLY A C 1
ATOM 1472 O O . GLY A 1 212 ? -16.502 -6.913 13.022 1.00 86.31 212 GLY A O 1
ATOM 1473 N N . CYS A 1 213 ? -14.920 -8.493 13.265 1.00 91.75 213 CYS A N 1
ATOM 1474 C CA . CYS A 1 213 ? -13.811 -7.588 13.508 1.00 91.75 213 CYS A CA 1
ATOM 1475 C C . CYS A 1 213 ? -13.181 -7.124 12.201 1.00 91.75 213 CYS A C 1
ATOM 1477 O O . CYS A 1 213 ? -13.287 -7.785 11.170 1.00 91.75 213 CYS A O 1
ATOM 1479 N N . HIS A 1 214 ? -12.499 -5.986 12.254 1.00 95.25 214 HIS A N 1
ATOM 1480 C CA . HIS A 1 214 ? -11.850 -5.408 11.089 1.00 95.25 214 HIS A CA 1
ATOM 1481 C C . HIS A 1 214 ? -10.499 -4.821 11.469 1.00 95.25 214 HIS A C 1
ATOM 1483 O O . HIS A 1 214 ? -10.288 -4.423 12.614 1.00 95.25 214 HIS A O 1
ATOM 1489 N N . ALA A 1 215 ? -9.596 -4.766 10.499 1.00 96.88 215 ALA A N 1
ATOM 1490 C CA . ALA A 1 215 ? -8.334 -4.051 10.601 1.00 96.88 215 ALA A CA 1
ATOM 1491 C C . ALA A 1 215 ? -8.099 -3.242 9.330 1.00 96.88 215 ALA A C 1
ATOM 1493 O O . ALA A 1 215 ? -8.468 -3.670 8.235 1.00 96.88 215 ALA A O 1
ATOM 1494 N N . ASN A 1 216 ? -7.447 -2.096 9.470 1.00 98.44 216 ASN A N 1
ATOM 1495 C CA . ASN A 1 216 ? -7.115 -1.225 8.355 1.00 98.44 216 ASN A CA 1
ATOM 1496 C C . ASN A 1 216 ? -5.633 -1.380 8.020 1.00 98.44 216 ASN A C 1
ATOM 1498 O O . ASN A 1 216 ? -4.777 -1.216 8.886 1.00 98.44 216 ASN A O 1
ATOM 1502 N N . VAL A 1 217 ? -5.319 -1.694 6.768 1.00 98.75 217 VAL A N 1
ATOM 1503 C CA . VAL A 1 217 ? -3.949 -1.824 6.265 1.00 98.75 217 VAL A CA 1
ATOM 1504 C C . VAL A 1 217 ? -3.704 -0.719 5.248 1.00 98.75 217 VAL A C 1
ATOM 1506 O O . VAL A 1 217 ? -4.436 -0.595 4.266 1.00 98.75 217 VAL A O 1
ATOM 1509 N N . LEU A 1 218 ? -2.677 0.091 5.488 1.00 98.81 218 LEU A N 1
ATOM 1510 C CA . LEU A 1 218 ? -2.216 1.124 4.572 1.00 98.81 218 LEU A CA 1
ATOM 1511 C C . LEU A 1 218 ? -0.944 0.631 3.886 1.00 98.81 218 LEU A C 1
ATOM 1513 O O . LEU A 1 218 ? 0.053 0.369 4.560 1.00 98.81 218 LEU A O 1
ATOM 1517 N N . ALA A 1 219 ? -0.988 0.523 2.560 1.00 98.62 219 ALA A N 1
ATOM 1518 C CA . ALA A 1 219 ? 0.156 0.179 1.732 1.00 98.62 219 ALA A CA 1
ATOM 1519 C C . ALA A 1 219 ? 0.843 1.443 1.212 1.00 98.62 219 ALA A C 1
ATOM 1521 O O . ALA A 1 219 ? 0.207 2.287 0.572 1.00 98.62 219 ALA A O 1
ATOM 1522 N N . ILE A 1 220 ? 2.148 1.544 1.459 1.00 98.25 220 ILE A N 1
ATOM 1523 C CA . ILE A 1 220 ? 2.979 2.678 1.044 1.00 98.25 220 ILE A CA 1
ATOM 1524 C C . ILE A 1 220 ? 4.194 2.239 0.227 1.00 98.25 220 ILE A C 1
ATOM 1526 O O . ILE A 1 220 ? 4.658 1.103 0.316 1.00 98.25 220 ILE A O 1
ATOM 1530 N N . HIS A 1 221 ? 4.749 3.184 -0.525 1.00 97.50 221 HIS A N 1
ATOM 1531 C CA . HIS A 1 221 ? 6.052 3.042 -1.159 1.00 97.50 221 HIS A CA 1
ATOM 1532 C C . HIS A 1 221 ? 6.733 4.412 -1.209 1.00 97.50 221 HIS A C 1
ATOM 1534 O O . HIS A 1 221 ? 6.482 5.193 -2.126 1.00 97.50 221 HIS A O 1
ATOM 1540 N N . ALA A 1 222 ? 7.580 4.717 -0.231 1.00 96.19 222 ALA A N 1
ATOM 1541 C CA . ALA A 1 222 ? 8.249 6.012 -0.146 1.00 96.19 222 ALA A CA 1
ATOM 1542 C C . ALA A 1 222 ? 9.316 6.182 -1.241 1.00 96.19 222 ALA A C 1
ATOM 1544 O O . ALA A 1 222 ? 9.795 5.197 -1.805 1.00 96.19 222 ALA A O 1
ATOM 1545 N N . LYS A 1 223 ? 9.718 7.416 -1.555 1.00 94.19 223 LYS A N 1
ATOM 1546 C CA . LYS A 1 223 ? 10.764 7.711 -2.542 1.00 94.19 223 LYS A CA 1
ATOM 1547 C C . LYS A 1 223 ? 12.102 7.085 -2.158 1.00 94.19 223 LYS A C 1
ATOM 1549 O O . LYS A 1 223 ? 12.613 7.256 -1.055 1.00 94.19 223 LYS A O 1
ATOM 1554 N N . SER A 1 224 ? 12.718 6.425 -3.125 1.00 93.25 224 SER A N 1
ATOM 1555 C CA . SER A 1 224 ? 14.092 5.946 -3.030 1.00 93.25 224 SER A CA 1
ATOM 1556 C C . SER A 1 224 ? 15.103 7.086 -3.188 1.00 93.25 224 SER A C 1
ATOM 1558 O O . SER A 1 224 ? 14.758 8.179 -3.633 1.00 93.25 224 SER A O 1
ATOM 1560 N N . GLY A 1 225 ? 16.371 6.788 -2.905 1.00 90.69 225 GLY A N 1
ATOM 1561 C CA . GLY A 1 225 ? 17.498 7.702 -3.104 1.00 90.69 225 GLY A CA 1
ATOM 1562 C C . GLY A 1 225 ? 18.179 8.091 -1.794 1.00 90.69 225 GLY A C 1
ATOM 1563 O O . GLY A 1 225 ? 17.661 7.826 -0.708 1.00 90.69 225 GLY A O 1
ATOM 1564 N N . GLN A 1 226 ? 19.382 8.654 -1.897 1.00 87.25 226 GLN A N 1
ATOM 1565 C CA . GLN A 1 226 ? 20.256 8.929 -0.745 1.00 87.25 226 GLN A CA 1
ATOM 1566 C C . GLN A 1 226 ? 20.715 10.387 -0.660 1.00 87.25 226 GLN A C 1
ATOM 1568 O O . GLN A 1 226 ? 21.330 10.772 0.337 1.00 87.25 226 GLN A O 1
ATOM 1573 N N . GLU A 1 227 ? 20.414 11.191 -1.679 1.00 89.75 227 GLU A N 1
ATOM 1574 C CA . GLU A 1 227 ? 20.750 12.611 -1.702 1.00 89.75 227 GLU A CA 1
ATOM 1575 C C . GLU A 1 227 ? 19.785 13.415 -0.819 1.00 89.75 227 GLU A C 1
ATOM 1577 O O . GLU A 1 227 ? 18.669 12.978 -0.528 1.00 89.75 227 GLU A O 1
ATOM 1582 N N . ASP A 1 228 ? 20.185 14.624 -0.417 1.00 89.44 228 ASP A N 1
ATOM 1583 C CA . ASP A 1 228 ? 19.365 15.502 0.435 1.00 89.44 228 ASP A CA 1
ATOM 1584 C C . ASP A 1 228 ? 17.982 15.775 -0.172 1.00 89.44 228 ASP A C 1
ATOM 1586 O O . ASP A 1 228 ? 16.977 15.834 0.538 1.00 89.44 228 ASP A O 1
ATOM 1590 N N . LEU A 1 229 ? 17.910 15.887 -1.504 1.00 91.25 229 LEU A N 1
ATOM 1591 C CA . LEU A 1 229 ? 16.647 16.068 -2.212 1.00 91.25 229 LEU A CA 1
ATOM 1592 C C . LEU A 1 229 ? 15.729 14.845 -2.074 1.00 91.25 229 LEU A C 1
ATOM 1594 O O . LEU A 1 229 ? 14.520 15.010 -1.928 1.00 91.25 229 LEU A O 1
ATOM 1598 N N . ASP A 1 230 ? 16.275 13.630 -2.102 1.00 91.06 230 ASP A N 1
ATOM 1599 C CA . ASP A 1 230 ? 15.493 12.401 -1.942 1.00 91.06 230 ASP A CA 1
ATOM 1600 C C . ASP A 1 230 ? 14.999 12.250 -0.502 1.00 91.06 230 ASP A C 1
ATOM 1602 O O . ASP A 1 230 ? 13.831 11.927 -0.275 1.00 91.06 230 ASP A O 1
ATOM 1606 N N . ARG A 1 231 ? 15.855 12.586 0.472 1.00 90.06 231 ARG A N 1
ATOM 1607 C CA . ARG A 1 231 ? 15.491 12.626 1.896 1.00 90.06 231 ARG A CA 1
ATOM 1608 C C . ARG A 1 231 ? 14.357 13.618 2.150 1.00 90.06 231 ARG A C 1
ATOM 1610 O O . ARG A 1 231 ? 13.367 13.258 2.782 1.00 90.06 231 ARG A O 1
ATOM 1617 N N . PHE A 1 232 ? 14.441 14.825 1.588 1.00 91.12 232 PHE A N 1
ATOM 1618 C CA . PHE A 1 232 ? 13.368 15.819 1.679 1.00 91.12 232 PHE A CA 1
ATOM 1619 C C . PHE A 1 232 ? 12.046 15.299 1.093 1.00 91.12 232 PHE A C 1
ATOM 1621 O O . PHE A 1 232 ? 10.986 15.436 1.704 1.00 91.12 232 PHE A O 1
ATOM 1628 N N . ARG A 1 233 ? 12.089 14.653 -0.077 1.00 92.62 233 ARG A N 1
ATOM 1629 C CA . ARG A 1 233 ? 10.891 14.068 -0.700 1.00 92.62 233 ARG A CA 1
ATOM 1630 C C . ARG A 1 233 ? 10.264 12.977 0.176 1.00 92.62 233 ARG A C 1
ATOM 1632 O O . ARG A 1 233 ? 9.045 12.983 0.334 1.00 92.62 233 ARG A O 1
ATOM 1639 N N . ARG A 1 234 ? 11.072 12.100 0.786 1.00 93.19 234 ARG A N 1
ATOM 1640 C CA . ARG A 1 234 ? 10.581 11.104 1.758 1.00 93.19 234 ARG A CA 1
ATOM 1641 C C . ARG A 1 234 ? 9.957 11.744 2.992 1.00 93.19 234 ARG A C 1
ATOM 1643 O O . ARG A 1 234 ? 8.916 11.282 3.440 1.00 93.19 234 ARG A O 1
ATOM 1650 N N . GLN A 1 235 ? 10.544 12.812 3.531 1.00 91.75 235 GLN A N 1
ATOM 1651 C CA . GLN A 1 235 ? 9.965 13.520 4.679 1.00 91.75 235 GLN A CA 1
ATOM 1652 C C . GLN A 1 235 ? 8.563 14.056 4.360 1.00 91.75 235 GLN A C 1
ATOM 1654 O O . GLN A 1 235 ? 7.650 13.898 5.171 1.00 91.75 235 GLN A O 1
ATOM 1659 N N . VAL A 1 236 ? 8.371 14.638 3.169 1.00 92.69 236 VAL A N 1
ATOM 1660 C CA . VAL A 1 236 ? 7.043 15.074 2.709 1.00 92.69 236 VAL A CA 1
ATOM 1661 C C . VAL A 1 236 ? 6.071 13.892 2.678 1.00 92.69 236 VAL A C 1
ATOM 1663 O O . VAL A 1 236 ? 4.962 14.005 3.197 1.00 92.69 236 VAL A O 1
ATOM 1666 N N . GLU A 1 237 ? 6.484 12.743 2.142 1.00 94.50 237 GLU A N 1
ATOM 1667 C CA . GLU A 1 237 ? 5.653 11.534 2.127 1.00 94.50 237 GLU A CA 1
ATOM 1668 C C . GLU A 1 237 ? 5.339 11.004 3.529 1.00 94.50 237 GLU A C 1
ATOM 1670 O O . GLU A 1 237 ? 4.200 10.631 3.782 1.00 94.50 237 GLU A O 1
ATOM 1675 N N . PHE A 1 238 ? 6.272 11.040 4.480 1.00 94.50 238 PHE A N 1
ATOM 1676 C CA . PHE A 1 238 ? 5.998 10.631 5.861 1.00 94.50 238 PHE A CA 1
ATOM 1677 C C . PHE A 1 238 ? 4.976 11.542 6.545 1.00 94.50 238 PHE A C 1
ATOM 1679 O O . PHE A 1 238 ? 4.094 11.047 7.253 1.00 94.50 238 PHE A O 1
ATOM 1686 N N . VAL A 1 239 ? 5.000 12.849 6.265 1.00 94.69 239 VAL A N 1
ATOM 1687 C CA . VAL A 1 239 ? 3.915 13.750 6.682 1.00 94.69 239 VAL A CA 1
ATOM 1688 C C . VAL A 1 239 ? 2.587 13.303 6.057 1.00 94.69 239 VAL A C 1
ATOM 1690 O O . VAL A 1 239 ? 1.591 13.194 6.773 1.00 94.69 239 VAL A O 1
ATOM 1693 N N . ARG A 1 240 ? 2.556 12.944 4.767 1.00 95.62 240 ARG A N 1
ATOM 1694 C CA . ARG A 1 240 ? 1.343 12.399 4.126 1.00 95.62 240 ARG A CA 1
ATOM 1695 C C . ARG A 1 240 ? 0.891 11.078 4.747 1.00 95.62 240 ARG A C 1
ATOM 1697 O O . ARG A 1 240 ? -0.298 10.905 4.993 1.00 95.62 240 ARG A O 1
ATOM 1704 N N . PHE A 1 241 ? 1.802 10.178 5.100 1.00 96.88 241 PHE A N 1
ATOM 1705 C CA . PHE A 1 241 ? 1.447 8.905 5.731 1.00 96.88 241 PHE A CA 1
ATOM 1706 C C . PHE A 1 241 ? 0.803 9.122 7.101 1.00 96.88 241 PHE A C 1
ATOM 1708 O O . PHE A 1 241 ? -0.213 8.495 7.397 1.00 96.88 241 PHE A O 1
ATOM 1715 N N . THR A 1 242 ? 1.314 10.058 7.909 1.00 97.00 242 THR A N 1
ATOM 1716 C CA . THR A 1 242 ? 0.664 10.404 9.187 1.00 97.00 242 THR A CA 1
ATOM 1717 C C . THR A 1 242 ? -0.735 10.993 8.989 1.00 97.00 242 THR A C 1
ATOM 1719 O O . THR A 1 242 ? -1.650 10.646 9.733 1.00 97.00 242 THR A O 1
ATOM 1722 N N . GLN A 1 243 ? -0.941 11.805 7.947 1.00 97.12 243 GLN A N 1
ATOM 1723 C CA . GLN A 1 243 ? -2.262 12.334 7.589 1.00 97.12 243 GLN A CA 1
ATOM 1724 C C . GLN A 1 243 ? -3.222 11.223 7.141 1.00 97.12 243 GLN A C 1
ATOM 1726 O O . GLN A 1 243 ? -4.380 11.212 7.558 1.00 97.12 243 GLN A O 1
ATOM 1731 N N . ALA A 1 244 ? -2.744 10.259 6.350 1.00 97.94 244 ALA A N 1
ATOM 1732 C CA . ALA A 1 244 ? -3.537 9.110 5.919 1.00 97.94 244 ALA A CA 1
ATOM 1733 C C . ALA A 1 244 ? -3.943 8.224 7.108 1.00 97.94 244 ALA A C 1
ATOM 1735 O O . ALA A 1 244 ? -5.106 7.836 7.212 1.00 97.94 244 ALA A O 1
ATOM 1736 N N . ILE A 1 245 ? -3.019 7.963 8.041 1.00 98.38 245 ILE A N 1
ATOM 1737 C CA . ILE A 1 245 ? -3.308 7.226 9.280 1.00 98.38 245 ILE A CA 1
ATOM 1738 C C . ILE A 1 245 ? -4.374 7.955 10.099 1.00 98.38 245 ILE A C 1
ATOM 1740 O O . ILE A 1 245 ? -5.373 7.341 10.467 1.00 98.38 245 ILE A O 1
ATOM 1744 N N . ALA A 1 246 ? -4.194 9.254 10.355 1.00 97.69 246 ALA A N 1
ATOM 1745 C CA . ALA A 1 246 ? -5.141 10.041 11.144 1.00 97.69 246 ALA A CA 1
ATOM 1746 C C . ALA A 1 246 ? -6.541 10.045 10.511 1.00 97.69 246 ALA A C 1
ATOM 1748 O O . ALA A 1 246 ? -7.543 9.881 11.209 1.00 97.69 246 ALA A O 1
ATOM 1749 N N . ARG A 1 247 ? -6.609 10.165 9.180 1.00 97.69 247 ARG A N 1
ATOM 1750 C CA . ARG A 1 247 ? -7.861 10.080 8.430 1.00 97.69 247 ARG A CA 1
ATOM 1751 C C . ARG A 1 247 ? -8.538 8.724 8.615 1.00 97.69 247 ARG A C 1
ATOM 1753 O O . ARG A 1 247 ? -9.687 8.696 9.050 1.00 97.69 247 ARG A O 1
ATOM 1760 N N . VAL A 1 248 ? -7.825 7.623 8.375 1.00 98.12 248 VAL A N 1
ATOM 1761 C CA . VAL A 1 248 ? -8.366 6.264 8.542 1.00 98.12 248 VAL A CA 1
ATOM 1762 C C . VAL A 1 248 ? -8.829 6.021 9.980 1.00 98.12 248 VAL A C 1
ATOM 1764 O O . VAL A 1 248 ? -9.923 5.508 10.180 1.00 98.12 248 VAL A O 1
ATOM 1767 N N . GLN A 1 249 ? -8.061 6.445 10.987 1.00 97.31 249 GLN A N 1
ATOM 1768 C CA . GLN A 1 249 ? -8.453 6.324 12.398 1.00 97.31 249 GLN A CA 1
ATOM 1769 C C . GLN A 1 249 ? -9.721 7.122 12.730 1.00 97.31 249 GLN A C 1
ATOM 1771 O O . GLN A 1 249 ? -10.515 6.686 13.562 1.00 97.31 249 GLN A O 1
ATOM 1776 N N . SER A 1 250 ? -9.921 8.278 12.090 1.00 96.81 250 SER A N 1
ATOM 1777 C CA . SER A 1 250 ? -11.128 9.090 12.278 1.00 96.81 250 SER A CA 1
ATOM 1778 C C . SER A 1 250 ? -12.360 8.507 11.577 1.00 96.81 250 SER A C 1
ATOM 1780 O O . SER A 1 250 ? -13.458 8.567 12.125 1.00 96.81 250 SER A O 1
ATOM 1782 N N . GLU A 1 251 ? -12.181 7.922 10.388 1.00 96.75 251 GLU A N 1
ATOM 1783 C CA . GLU A 1 251 ? -13.249 7.307 9.588 1.00 96.75 251 GLU A CA 1
ATOM 1784 C C . GLU A 1 251 ? -13.635 5.913 10.129 1.00 96.75 251 GLU A C 1
ATOM 1786 O O . GLU A 1 251 ? -14.790 5.500 10.011 1.00 96.75 251 GLU A O 1
ATOM 1791 N N . HIS A 1 252 ? -12.693 5.219 10.779 1.00 95.69 252 HIS A N 1
ATOM 1792 C CA . HIS A 1 252 ? -12.836 3.865 11.326 1.00 95.69 252 HIS A CA 1
ATOM 1793 C C . HIS A 1 252 ? -12.386 3.789 12.801 1.00 95.69 252 HIS A C 1
ATOM 1795 O O . HIS A 1 252 ? -11.395 3.125 13.128 1.00 95.69 252 HIS A O 1
ATOM 1801 N N . PRO A 1 253 ? -13.087 4.474 13.725 1.00 94.81 253 PRO A N 1
ATOM 1802 C CA . PRO A 1 253 ? -12.672 4.551 15.121 1.00 94.81 253 PRO A CA 1
ATOM 1803 C C . PRO A 1 253 ? -12.704 3.178 15.806 1.00 94.81 253 PRO A C 1
ATOM 1805 O O . PRO A 1 253 ? -13.674 2.431 15.698 1.00 94.81 253 PRO A O 1
ATOM 1808 N N . GLY A 1 254 ? -11.648 2.870 16.562 1.00 90.69 254 GLY A N 1
ATOM 1809 C CA . GLY A 1 254 ? -11.524 1.625 17.331 1.00 90.69 254 GLY A CA 1
ATOM 1810 C C . GLY A 1 254 ? -11.006 0.421 16.539 1.00 90.69 254 GLY A C 1
ATOM 1811 O O . GLY A 1 254 ? -10.691 -0.601 17.147 1.00 90.69 254 GLY A O 1
ATOM 1812 N N . GLU A 1 255 ? -10.857 0.534 15.219 1.00 93.75 255 GLU A N 1
ATOM 1813 C CA . GLU A 1 255 ? -10.233 -0.502 14.395 1.00 93.75 255 GLU A CA 1
ATOM 1814 C C . GLU A 1 255 ? -8.702 -0.318 14.364 1.00 93.75 255 GLU A C 1
ATOM 1816 O O . GLU A 1 255 ? -8.218 0.805 14.182 1.00 93.75 255 GLU A O 1
ATOM 1821 N N . PRO A 1 256 ? -7.902 -1.389 14.531 1.00 95.06 256 PRO A N 1
ATOM 1822 C CA . PRO A 1 256 ? -6.449 -1.298 14.458 1.00 95.06 256 PRO A CA 1
ATOM 1823 C C . PRO A 1 256 ? -5.985 -0.863 13.064 1.00 95.06 256 PRO A C 1
ATOM 1825 O O . PRO A 1 256 ? -6.579 -1.227 12.047 1.00 95.06 256 PRO A O 1
ATOM 1828 N N . VAL A 1 257 ? -4.880 -0.116 13.028 1.00 97.56 257 VAL A N 1
ATOM 1829 C CA . VAL A 1 257 ? -4.253 0.369 11.795 1.00 97.56 257 VAL A CA 1
ATOM 1830 C C . VAL A 1 257 ? -2.848 -0.210 11.670 1.00 97.56 257 VAL A C 1
ATOM 1832 O O . VAL A 1 257 ? -2.041 -0.104 12.593 1.00 97.56 257 VAL A O 1
ATOM 1835 N N . VAL A 1 258 ? -2.549 -0.791 10.512 1.00 98.38 258 VAL A N 1
ATOM 1836 C CA . VAL A 1 258 ? -1.228 -1.287 10.125 1.00 98.38 258 VAL A CA 1
ATOM 1837 C C . VAL A 1 258 ? -0.725 -0.444 8.961 1.00 98.38 258 VAL A C 1
ATOM 1839 O O . VAL A 1 258 ? -1.353 -0.410 7.908 1.00 98.38 258 VAL A O 1
ATOM 1842 N N . LEU A 1 259 ? 0.421 0.214 9.127 1.00 98.31 259 LEU A N 1
ATOM 1843 C CA . LEU A 1 259 ? 1.156 0.824 8.020 1.00 98.31 259 LEU A CA 1
ATOM 1844 C C . LEU A 1 259 ? 2.223 -0.168 7.549 1.00 98.31 259 LEU A C 1
ATOM 1846 O O . LEU A 1 259 ? 3.073 -0.575 8.341 1.00 98.31 259 LEU A O 1
ATOM 1850 N N . ALA A 1 260 ? 2.183 -0.558 6.279 1.00 98.12 260 ALA A N 1
ATOM 1851 C CA . ALA A 1 260 ? 3.108 -1.526 5.706 1.00 98.12 260 ALA A CA 1
ATOM 1852 C C . ALA A 1 260 ? 3.559 -1.086 4.312 1.00 98.12 260 ALA A C 1
ATOM 1854 O O . ALA A 1 260 ? 2.799 -0.495 3.551 1.00 98.12 260 ALA A O 1
ATOM 1855 N N . GLY A 1 261 ? 4.807 -1.369 3.965 1.00 98.00 261 GLY A N 1
ATOM 1856 C CA . GLY A 1 261 ? 5.346 -0.965 2.678 1.00 98.00 261 GLY A CA 1
ATOM 1857 C C . GLY A 1 261 ? 6.854 -0.869 2.669 1.00 98.00 261 GLY A C 1
ATOM 1858 O O . GLY A 1 261 ? 7.527 -1.209 3.644 1.00 98.00 261 GLY A O 1
ATOM 1859 N N . ASP A 1 262 ? 7.361 -0.356 1.559 1.00 97.69 262 ASP A N 1
ATOM 1860 C CA . ASP A 1 262 ? 8.759 0.019 1.425 1.00 97.69 262 ASP A CA 1
ATOM 1861 C C . ASP A 1 262 ? 8.934 1.488 1.825 1.00 97.69 262 ASP A C 1
ATOM 1863 O O . ASP A 1 262 ? 8.489 2.406 1.131 1.00 97.69 262 ASP A O 1
ATOM 1867 N N . PHE A 1 263 ? 9.562 1.708 2.980 1.00 96.00 263 PHE A N 1
ATOM 1868 C CA . PHE A 1 263 ? 9.855 3.043 3.503 1.00 96.00 263 PHE A CA 1
ATOM 1869 C C . PHE A 1 263 ? 11.075 3.684 2.832 1.00 96.00 263 PHE A C 1
ATOM 1871 O O . PHE A 1 263 ? 11.330 4.864 3.076 1.00 96.00 263 PHE A O 1
ATOM 1878 N N . ASN A 1 264 ? 11.827 2.931 2.016 1.00 94.44 264 ASN A N 1
ATOM 1879 C CA . ASN A 1 264 ? 13.069 3.362 1.374 1.00 94.44 264 ASN A CA 1
ATOM 1880 C C . ASN A 1 264 ? 14.045 4.062 2.341 1.00 94.44 264 ASN A C 1
ATOM 1882 O O . ASN A 1 264 ? 14.806 4.951 1.959 1.00 94.44 264 ASN A O 1
ATOM 1886 N N . GLU A 1 265 ? 14.012 3.657 3.610 1.00 88.31 265 GLU A N 1
ATOM 1887 C CA . GLU A 1 265 ? 14.829 4.205 4.683 1.00 88.31 265 GLU A CA 1
ATOM 1888 C C . GLU A 1 265 ? 15.702 3.098 5.265 1.00 88.31 265 GLU A C 1
ATOM 1890 O O . GLU A 1 265 ? 15.279 1.945 5.381 1.00 88.31 265 GLU A O 1
ATOM 1895 N N . ASN A 1 266 ? 16.932 3.448 5.626 1.00 84.00 266 ASN A N 1
ATOM 1896 C CA . ASN A 1 266 ? 17.860 2.511 6.232 1.00 84.00 266 ASN A CA 1
ATOM 1897 C C . ASN A 1 266 ? 17.871 2.732 7.749 1.00 84.00 266 ASN A C 1
ATOM 1899 O O . ASN A 1 266 ? 18.294 3.806 8.164 1.00 84.00 266 ASN A O 1
ATOM 1903 N N . PRO A 1 267 ? 17.475 1.750 8.584 1.00 79.50 267 PRO A N 1
ATOM 1904 C CA . PRO A 1 267 ? 17.451 1.890 10.042 1.00 79.50 267 PRO A CA 1
ATOM 1905 C C . PRO A 1 267 ? 18.824 2.172 10.679 1.00 79.50 267 PRO A C 1
ATOM 1907 O O . PRO A 1 267 ? 18.892 2.568 11.841 1.00 79.50 267 PRO A O 1
ATOM 1910 N N . GLU A 1 268 ? 19.913 1.974 9.939 1.00 82.62 268 GLU A N 1
ATOM 1911 C CA . GLU A 1 268 ? 21.279 2.234 10.401 1.00 82.62 268 GLU A CA 1
ATOM 1912 C C . GLU A 1 268 ? 21.778 3.652 10.070 1.00 82.62 268 GLU A C 1
ATOM 1914 O O . GLU A 1 268 ? 22.854 4.051 10.525 1.00 82.62 268 GLU A O 1
ATOM 1919 N N . ASP A 1 269 ? 21.014 4.438 9.308 1.00 80.62 269 ASP A N 1
ATOM 1920 C CA . ASP A 1 269 ? 21.387 5.811 8.985 1.00 80.62 269 ASP A CA 1
ATOM 1921 C C . ASP A 1 269 ? 21.264 6.703 10.233 1.00 80.62 269 ASP A C 1
ATOM 1923 O O . ASP A 1 269 ? 20.199 6.858 10.828 1.00 80.62 269 ASP A O 1
ATOM 1927 N N . GLY A 1 270 ? 22.350 7.382 10.615 1.00 78.31 270 GLY A N 1
ATOM 1928 C CA . GLY A 1 270 ? 22.363 8.280 11.784 1.00 78.31 270 GLY A CA 1
ATOM 1929 C C . GLY A 1 270 ? 21.428 9.497 11.683 1.00 78.31 270 GLY A C 1
ATOM 1930 O O . GLY A 1 270 ? 21.270 10.231 12.658 1.00 78.31 270 GLY A O 1
ATOM 1931 N N . ASN A 1 271 ? 20.810 9.702 10.517 1.00 73.00 271 ASN A N 1
ATOM 1932 C CA . ASN A 1 271 ? 19.952 10.840 10.199 1.00 73.00 271 ASN A CA 1
ATOM 1933 C C . ASN A 1 271 ? 18.472 10.456 10.022 1.00 73.00 271 ASN A C 1
ATOM 1935 O O . ASN A 1 271 ? 17.694 11.274 9.531 1.00 73.00 271 ASN A O 1
ATOM 1939 N N . ILE A 1 272 ? 18.062 9.238 10.394 1.00 72.06 272 ILE A N 1
ATOM 1940 C CA . ILE A 1 272 ? 16.644 8.849 10.350 1.00 72.06 272 ILE A CA 1
ATOM 1941 C C . ILE A 1 272 ? 15.811 9.835 11.160 1.00 72.06 272 ILE A C 1
ATOM 1943 O O . ILE A 1 272 ? 16.124 10.138 12.312 1.00 72.06 272 ILE A O 1
ATOM 1947 N N . GLY A 1 273 ? 14.721 10.308 10.558 1.00 63.78 273 GLY A N 1
ATOM 1948 C CA . GLY A 1 273 ? 13.748 11.162 11.234 1.00 63.78 273 GLY A CA 1
ATOM 1949 C C . GLY A 1 273 ? 14.262 12.556 11.600 1.00 63.78 273 GLY A C 1
ATOM 1950 O O . GLY A 1 273 ? 13.547 13.285 12.282 1.00 63.78 273 GLY A O 1
ATOM 1951 N N . GLN A 1 274 ? 15.463 12.947 11.163 1.00 64.69 274 GLN A N 1
ATOM 1952 C CA . GLN A 1 274 ? 15.915 14.329 11.297 1.00 64.69 274 GLN A CA 1
ATOM 1953 C C . GLN A 1 274 ? 15.206 15.183 10.246 1.00 64.69 274 GLN A C 1
ATOM 1955 O O . GLN A 1 274 ? 15.229 14.839 9.064 1.00 64.69 274 GLN A O 1
ATOM 1960 N N . VAL A 1 275 ? 14.560 16.257 10.704 1.00 54.69 275 VAL A N 1
ATOM 1961 C CA . VAL A 1 275 ? 13.884 17.292 9.906 1.00 54.69 275 VAL A CA 1
ATOM 1962 C C . VAL A 1 275 ? 14.618 18.607 10.110 1.00 54.69 275 VAL A C 1
ATOM 1964 O O . VAL A 1 275 ? 14.954 18.898 11.282 1.00 54.69 275 VAL A O 1
#

Radius of gyration: 28.26 Å; chains: 1; bounding box: 44×90×72 Å